Protein 6GNY (pdb70)

Solvent-accessible surface area: 14832 Å² total; per-residue (Å²): 142,22,106,94,6,67,6,13,134,79,22,60,16,71,0,18,8,47,94,35,0,14,48,1,59,0,77,11,4,140,79,9,96,74,115,115,38,168,106,70,138,75,1,22,94,15,0,24,32,0,0,33,1,2,17,19,20,38,140,80,22,36,5,1,22,16,146,84,3,47,0,4,2,10,54,34,120,14,110,223,23,98,116,49,90,10,55,54,39,170,106,79,4,98,29,36,68,75,12,0,12,0,40,0,54,92,48,89,52,13,125,73,31,149,64,61,147,32,135,5,73,20,10,64,67,65,65,89,43,8,96,41,98,128,158,143,76,61,9,95,87,9,68,7,14,136,81,26,59,15,60,0,13,11,51,89,39,0,19,40,0,63,0,84,12,4,156,84,10,93,73,103,106,58,156,110,69,142,72,0,10,52,17,1,4,31,0,0,25,1,2,15,18,17,43,136,80,22,31,4,1,27,16,146,72,5,47,0,2,2,11,53,42,152,15,130,153,26,88,40,50,76,7,35,60,39,152,110,76,3,102,28,38,72,65,10,0,18,0,44,0,55,83,39,83,52,15,128,74,33,146,62,63,143,32,137,1,76,22,9,61,72,64,66,86,44,7,102,43,95,130,58,200

GO terms:
  GO:0031965 nuclear membrane (C, IDA)
  GO:0090435 protein localization to nuclear envelope (P, IDA)
  GO:0005515 protein binding (F, IPI)

B-factor: mean 71.96, std 30.74, range [34.1, 205.8]

Structure (mmCIF, N/CA/C/O backbone):
data_6GNY
#
_entry.id   6GNY
#
_cell.length_a   59.970
_cell.length_b   88.390
_cell.length_c   111.670
_cell.angle_alpha   90.00
_cell.angle_beta   90.00
_cell.angle_gamma   90.00
#
_symmetry.space_group_name_H-M   'C 2 2 21'
#
loop_
_entity.id
_entity.type
_entity.pdbx_description
1 polymer 'Membrane-anchored junction protein'
2 polymer 'Telomere repeats-binding bouquet formation protein 2'
3 non-polymer 2-AMINO-2-HYDROXYMETHYL-PROPANE-1,3-DIOL
4 water water
#
loop_
_atom_site.group_PDB
_atom_site.id
_atom_site.type_symbol
_atom_site.label_atom_id
_atom_site.label_alt_id
_atom_site.label_comp_id
_atom_site.label_asym_id
_atom_site.label_entity_id
_atom_site.label_seq_id
_atom_site.pdbx_PDB_ins_code
_atom_site.Cartn_x
_atom_site.Cartn_y
_atom_site.Cartn_z
_atom_site.occupancy
_atom_site.B_iso_or_equiv
_atom_site.auth_seq_id
_atom_site.auth_comp_id
_atom_site.auth_asym_id
_atom_site.auth_atom_id
_atom_site.pdbx_PDB_model_num
ATOM 1 N N . SER A 1 4 ? 0.690 55.283 67.111 1.00 111.03 2 SER A N 1
ATOM 2 C CA . SER A 1 4 ? 0.839 56.484 67.924 1.00 111.64 2 SER A CA 1
ATOM 3 C C . SER A 1 4 ? 2.270 57.011 67.866 1.00 106.17 2 SER A C 1
ATOM 4 O O . SER A 1 4 ? 3.141 56.545 68.601 1.00 109.20 2 SER A O 1
ATOM 11 N N . LEU A 1 5 ? 2.507 57.986 66.994 1.00 99.67 3 LEU A N 1
ATOM 12 C CA . LEU A 1 5 ? 3.832 58.556 66.807 1.00 89.26 3 LEU A CA 1
ATOM 13 C C . LEU A 1 5 ? 3.923 59.899 67.517 1.00 86.50 3 LEU A C 1
ATOM 14 O O . LEU A 1 5 ? 2.935 60.630 67.625 1.00 92.03 3 LEU A O 1
ATOM 30 N N . LYS A 1 6 ? 5.122 60.229 67.991 1.00 71.25 4 LYS A N 1
ATOM 31 C CA . LYS A 1 6 ? 5.325 61.541 68.579 1.00 65.60 4 LYS A CA 1
ATOM 32 C C . LYS A 1 6 ? 5.069 62.622 67.530 1.00 56.62 4 LYS A C 1
ATOM 33 O O . LYS A 1 6 ? 5.282 62.400 66.334 1.00 56.43 4 LYS A O 1
ATOM 52 N N . PRO A 1 7 ? 4.605 63.797 67.946 1.00 58.44 5 PRO A N 1
ATOM 53 C CA . PRO A 1 7 ? 4.345 64.863 66.974 1.00 53.70 5 PRO A CA 1
ATOM 54 C C . PRO A 1 7 ? 5.573 65.169 66.129 1.00 53.76 5 PRO A C 1
ATOM 55 O O . PRO A 1 7 ? 6.713 65.075 66.589 1.00 51.38 5 PRO A O 1
ATOM 66 N N . PHE A 1 8 ? 5.328 65.492 64.863 1.00 52.85 6 PHE A N 1
ATOM 67 C CA . PHE A 1 8 ? 6.375 66.026 64.009 1.00 45.67 6 PHE A CA 1
ATOM 68 C C . PHE A 1 8 ? 6.664 67.472 64.402 1.00 53.76 6 PHE A C 1
ATOM 69 O O . PHE A 1 8 ? 5.785 68.196 64.877 1.00 57.76 6 PHE A O 1
ATOM 86 N N . THR A 1 9 ? 7.913 67.889 64.213 1.00 49.35 7 THR A N 1
ATOM 87 C CA . THR A 1 9 ? 8.337 69.222 64.642 1.00 54.79 7 THR A CA 1
ATOM 88 C C . THR A 1 9 ? 8.087 70.273 63.572 1.00 56.61 7 THR A C 1
ATOM 89 O O . THR A 1 9 ? 8.941 71.127 63.317 1.00 51.33 7 THR A O 1
ATOM 100 N N . TYR A 1 10 ? 6.923 70.239 62.936 1.00 56.72 8 TYR A N 1
ATOM 101 C CA . TYR A 1 10 ? 6.593 71.242 61.937 1.00 49.84 8 TYR A CA 1
ATOM 102 C C . TYR A 1 10 ? 6.684 72.634 62.561 1.00 50.01 8 TYR A C 1
ATOM 103 O O . TYR A 1 10 ? 6.232 72.833 63.694 1.00 53.43 8 TYR A O 1
ATOM 121 N N . PRO A 1 11 ? 7.227 73.636 61.845 1.00 52.14 9 PRO A N 1
ATOM 122 C CA . PRO A 1 11 ? 7.771 73.624 60.483 1.00 60.41 9 PRO A CA 1
ATOM 123 C C . PRO A 1 11 ? 9.291 73.510 60.424 1.00 56.69 9 PRO A C 1
ATOM 124 O O . PRO A 1 11 ? 9.914 74.102 59.544 1.00 49.78 9 PRO A O 1
ATOM 135 N N . PHE A 1 12 ? 9.879 72.784 61.365 1.00 47.05 10 PHE A N 1
ATOM 136 C CA . PHE A 1 12 ? 11.327 72.646 61.384 1.00 42.84 10 PHE A CA 1
ATOM 137 C C . PHE A 1 12 ? 11.750 71.278 60.864 1.00 39.28 10 PHE A C 1
ATOM 138 O O . PHE A 1 12 ? 11.121 70.269 61.194 1.00 44.64 10 PHE A O 1
ATOM 155 N N . PRO A 1 13 ? 12.805 71.198 60.053 1.00 49.37 11 PRO A N 1
ATOM 156 C CA . PRO A 1 13 ? 13.220 69.897 59.517 1.00 45.64 11 PRO A CA 1
ATOM 157 C C . PRO A 1 13 ? 13.597 68.931 60.626 1.00 44.67 11 PRO A C 1
ATOM 158 O O . PRO A 1 13 ? 14.055 69.329 61.698 1.00 44.65 11 PRO A O 1
ATOM 169 N N . GLU A 1 14 ? 13.383 67.643 60.368 1.00 42.44 12 GLU A N 1
ATOM 170 C CA . GLU A 1 14 ? 13.690 66.641 61.374 1.00 43.52 12 GLU A CA 1
ATOM 171 C C . GLU A 1 14 ? 14.052 65.329 60.705 1.00 48.50 12 GLU A C 1
ATOM 172 O O . GLU A 1 14 ? 13.728 65.083 59.540 1.00 40.47 12 GLU A O 1
ATOM 184 N N . THR A 1 15 ? 14.759 64.502 61.465 1.00 42.43 13 THR A N 1
ATOM 185 C CA . THR A 1 15 ? 15.061 63.128 61.101 1.00 44.50 13 THR A CA 1
ATOM 186 C C . THR A 1 15 ? 14.340 62.219 62.087 1.00 45.85 13 THR A C 1
ATOM 187 O O . THR A 1 15 ? 14.408 62.444 63.299 1.00 40.61 13 THR A O 1
ATOM 198 N N . ARG A 1 16 ? 13.633 61.213 61.571 1.00 44.36 14 ARG A N 1
ATOM 199 C CA . ARG A 1 16 ? 12.852 60.298 62.398 1.00 45.32 14 ARG A CA 1
ATOM 200 C C . ARG A 1 16 ? 13.205 58.867 62.030 1.00 46.91 14 ARG A C 1
ATOM 201 O O . ARG A 1 16 ? 13.257 58.525 60.844 1.00 42.56 14 ARG A O 1
ATOM 222 N N . PHE A 1 17 ? 13.427 58.032 63.040 1.00 41.61 15 PHE A N 1
ATOM 223 C CA . PHE A 1 17 ? 13.630 56.606 62.827 1.00 41.73 15 PHE A CA 1
ATOM 224 C C . PHE A 1 17 ? 12.352 55.868 63.197 1.00 42.34 15 PHE A C 1
ATOM 225 O O . PHE A 1 17 ? 11.799 56.068 64.285 1.00 45.25 15 PHE A O 1
ATOM 242 N N . LEU A 1 18 ? 11.882 55.027 62.282 1.00 37.14 16 LEU A N 1
ATOM 243 C CA . LEU A 1 18 ? 10.584 54.384 62.402 1.00 38.08 16 LEU A CA 1
ATOM 244 C C . LEU A 1 18 ? 10.732 52.882 62.246 1.00 45.82 16 LEU A C 1
ATOM 245 O O . LEU A 1 18 ? 11.440 52.404 61.356 1.00 45.75 16 LEU A O 1
ATOM 261 N N . HIS A 1 19 ? 10.048 52.148 63.115 1.00 38.59 17 HIS A N 1
ATOM 262 C CA . HIS A 1 19 ? 10.051 50.693 63.101 1.00 38.89 17 HIS A CA 1
ATOM 263 C C . HIS A 1 19 ? 8.740 50.219 62.489 1.00 45.72 17 HIS A C 1
ATOM 264 O O . HIS A 1 19 ? 7.661 50.514 63.014 1.00 48.56 17 HIS A O 1
ATOM 278 N N . ALA A 1 20 ? 8.839 49.502 61.369 1.00 46.72 18 ALA A N 1
ATOM 279 C CA . ALA A 1 20 ? 7.685 48.924 60.692 1.00 42.30 18 ALA A CA 1
ATOM 280 C C . ALA A 1 20 ? 8.056 47.518 60.254 1.00 48.70 18 ALA A C 1
ATOM 281 O O . ALA A 1 20 ? 9.025 47.335 59.511 1.00 45.31 18 ALA A O 1
ATOM 288 N N . GLY A 1 21 ? 7.292 46.536 60.707 1.00 52.52 19 GLY A N 1
ATOM 289 C CA . GLY A 1 21 ? 7.608 45.154 60.454 1.00 61.82 19 GLY A CA 1
ATOM 290 C C . GLY A 1 21 ? 8.974 44.815 61.014 1.00 62.21 19 GLY A C 1
ATOM 291 O O . GLY A 1 21 ? 9.330 45.245 62.115 1.00 56.20 19 GLY A O 1
ATOM 295 N N . PRO A 1 22 ? 9.784 44.070 60.263 1.00 51.42 20 PRO A N 1
ATOM 296 C CA . PRO A 1 22 ? 11.121 43.698 60.747 1.00 49.36 20 PRO A CA 1
ATOM 297 C C . PRO A 1 22 ? 12.218 44.706 60.441 1.00 46.36 20 PRO A C 1
ATOM 298 O O . PRO A 1 22 ? 13.388 44.402 60.692 1.00 46.79 20 PRO A O 1
ATOM 309 N N . ASN A 1 23 ? 11.878 45.883 59.927 1.00 44.07 21 ASN A N 1
ATOM 310 C CA . ASN A 1 23 ? 12.861 46.859 59.490 1.00 42.22 21 ASN A CA 1
ATOM 311 C C . ASN A 1 23 ? 12.755 48.152 60.284 1.00 41.44 21 ASN A C 1
ATOM 312 O O . ASN A 1 23 ? 11.708 48.490 60.842 1.00 43.85 21 ASN A O 1
ATOM 323 N N . VAL A 1 24 ? 13.856 48.895 60.279 1.00 41.17 22 VAL A N 1
ATOM 324 C CA . VAL A 1 24 ? 13.900 50.260 60.782 1.00 42.34 22 VAL A CA 1
ATOM 325 C C . VAL A 1 24 ? 14.157 51.165 59.588 1.00 42.10 22 VAL A C 1
ATOM 326 O O . VAL A 1 24 ? 15.031 50.880 58.761 1.00 43.23 22 VAL A O 1
ATOM 339 N N . TYR A 1 25 ? 13.406 52.258 59.509 1.00 43.31 23 TYR A N 1
ATOM 340 C CA . TYR A 1 25 ? 13.486 53.186 58.393 1.00 44.38 23 TYR A CA 1
ATOM 341 C C . TYR A 1 25 ? 13.962 54.537 58.896 1.00 45.84 23 TYR A C 1
ATOM 342 O O . TYR A 1 25 ? 13.601 54.966 59.995 1.00 42.51 23 TYR A O 1
ATOM 360 N N . LYS A 1 26 ? 14.764 55.206 58.081 1.00 41.83 24 LYS A N 1
ATOM 361 C CA . LYS A 1 26 ? 15.203 56.561 58.368 1.00 39.49 24 LYS A CA 1
ATOM 362 C C . LYS A 1 26 ? 14.419 57.507 57.472 1.00 36.82 24 LYS A C 1
ATOM 363 O O . LYS A 1 26 ? 14.451 57.374 56.243 1.00 38.91 24 LYS A O 1
ATOM 382 N N . PHE A 1 27 ? 13.707 58.445 58.090 1.00 40.20 25 PHE A N 1
ATOM 383 C CA . PHE A 1 27 ? 12.916 59.434 57.377 1.00 40.49 25 PHE A CA 1
ATOM 384 C C . PHE A 1 27 ? 13.451 60.823 57.689 1.00 37.45 25 PHE A C 1
ATOM 385 O O . PHE A 1 27 ? 13.841 61.115 58.825 1.00 40.74 25 PHE A O 1
ATOM 402 N N . LYS A 1 28 ? 13.463 61.674 56.673 1.00 35.79 26 LYS A N 1
ATOM 403 C CA . LYS A 1 28 ? 13.796 63.076 56.832 1.00 36.23 26 LYS A CA 1
ATOM 404 C C . LYS A 1 28 ? 12.642 63.905 56.291 1.00 37.60 26 LYS A C 1
ATOM 405 O O . LYS A 1 28 ? 12.062 63.574 55.255 1.00 38.94 26 LYS A O 1
ATOM 424 N N . ILE A 1 29 ? 12.281 64.946 57.033 1.00 39.61 27 ILE A N 1
ATOM 425 C CA . ILE A 1 29 ? 11.224 65.873 56.656 1.00 35.50 27 ILE A CA 1
ATOM 426 C C . ILE A 1 29 ? 11.863 67.231 56.399 1.00 38.51 27 ILE A C 1
ATOM 427 O O . ILE A 1 29 ? 12.639 67.726 57.223 1.00 35.32 27 ILE A O 1
ATOM 443 N N . ARG A 1 30 ? 11.553 67.818 55.249 1.00 39.25 28 ARG A N 1
ATOM 444 C CA . ARG A 1 30 ? 12.037 69.136 54.865 1.00 39.64 28 ARG A CA 1
ATOM 445 C C . ARG A 1 30 ? 10.851 69.963 54.393 1.00 36.81 28 ARG A C 1
ATOM 446 O O . ARG A 1 30 ? 9.951 69.441 53.731 1.00 41.93 28 ARG A O 1
ATOM 467 N N . TYR A 1 31 ? 10.858 71.252 54.717 1.00 38.10 29 TYR A N 1
ATOM 468 C CA . TYR A 1 31 ? 9.765 72.146 54.360 1.00 39.50 29 TYR A CA 1
ATOM 469 C C . TYR A 1 31 ? 10.256 73.229 53.411 1.00 47.95 29 TYR A C 1
ATOM 470 O O . TYR A 1 31 ? 11.357 73.766 53.577 1.00 46.65 29 TYR A O 1
ATOM 488 N N . GLY A 1 32 ? 9.424 73.543 52.418 1.00 42.73 30 GLY A N 1
ATOM 489 C CA . GLY A 1 32 ? 9.783 74.486 51.381 1.00 46.69 30 GLY A CA 1
ATOM 490 C C . GLY A 1 32 ? 9.582 75.932 51.793 1.00 52.25 30 GLY A C 1
ATOM 491 O O . GLY A 1 32 ? 9.089 76.252 52.874 1.00 48.47 30 GLY A O 1
ATOM 495 N N . LYS A 1 33 ? 9.971 76.823 50.878 1.00 50.46 31 LYS A N 1
ATOM 496 C CA . LYS A 1 33 ? 9.994 78.253 51.170 1.00 66.09 31 LYS A CA 1
ATOM 497 C C . LYS A 1 33 ? 8.621 78.752 51.610 1.00 63.03 31 LYS A C 1
ATOM 498 O O . LYS A 1 33 ? 8.491 79.435 52.632 1.00 66.37 31 LYS A O 1
ATOM 517 N N . SER A 1 34 ? 7.584 78.429 50.835 1.00 66.24 32 SER A N 1
ATOM 518 C CA . SER A 1 34 ? 6.241 78.928 51.119 1.00 70.71 32 SER A CA 1
ATOM 519 C C . SER A 1 34 ? 5.740 78.440 52.472 1.00 71.74 32 SER A C 1
ATOM 520 O O . SER A 1 34 ? 5.326 79.239 53.320 1.00 73.97 32 SER A O 1
ATOM 528 N N . ILE A 1 35 ? 5.765 77.124 52.693 1.00 81.34 33 ILE A N 1
ATOM 529 C CA . ILE A 1 35 ? 5.177 76.568 53.905 1.00 83.66 33 ILE A CA 1
ATOM 530 C C . ILE A 1 35 ? 5.939 77.004 55.146 1.00 77.86 33 ILE A C 1
ATOM 531 O O . ILE A 1 35 ? 5.413 76.898 56.259 1.00 87.15 33 ILE A O 1
ATOM 547 N N . ARG A 1 36 ? 7.167 77.499 54.990 1.00 68.66 34 ARG A N 1
ATOM 548 C CA . ARG A 1 36 ? 7.933 77.962 56.141 1.00 78.21 34 ARG A CA 1
ATOM 549 C C . ARG A 1 36 ? 7.505 79.364 56.560 1.00 86.62 34 ARG A C 1
ATOM 550 O O . ARG A 1 36 ? 7.350 79.636 57.756 1.00 79.45 34 ARG A O 1
ATOM 571 N N . GLY A 1 37 ? 7.306 80.264 55.593 1.00 116.06 35 GLY A N 1
ATOM 572 C CA . GLY A 1 37 ? 6.942 81.629 55.934 1.00 127.58 35 GLY A CA 1
ATOM 573 C C . GLY A 1 37 ? 5.627 81.701 56.685 1.00 130.09 35 GLY A C 1
ATOM 574 O O . GLY A 1 37 ? 5.484 82.475 57.635 1.00 131.97 35 GLY A O 1
ATOM 578 N N . GLU A 1 38 ? 4.651 80.899 56.271 1.00 118.30 36 GLU A N 1
ATOM 579 C CA . GLU A 1 38 ? 3.371 80.809 56.957 1.00 122.64 36 GLU A CA 1
ATOM 580 C C . GLU A 1 38 ? 3.412 79.611 57.896 1.00 132.23 36 GLU A C 1
ATOM 581 O O . GLU A 1 38 ? 3.891 78.536 57.525 1.00 137.90 36 GLU A O 1
ATOM 593 N N . GLU A 1 39 ? 2.907 79.801 59.110 1.00 139.28 37 GLU A N 1
ATOM 594 C CA . GLU A 1 39 ? 2.916 78.764 60.129 1.00 135.07 37 GLU A CA 1
ATOM 595 C C . GLU A 1 39 ? 1.490 78.353 60.469 1.00 137.44 37 GLU A C 1
ATOM 596 O O . GLU A 1 39 ? 0.536 79.109 60.271 1.00 146.39 37 GLU A O 1
ATOM 608 N N . ILE A 1 40 ? 1.362 77.134 60.987 1.00 110.46 38 ILE A N 1
ATOM 609 C CA . ILE A 1 40 ? 0.073 76.525 61.288 1.00 100.59 38 ILE A CA 1
ATOM 610 C C . ILE A 1 40 ? -0.027 76.356 62.798 1.00 101.62 38 ILE A C 1
ATOM 611 O O . ILE A 1 40 ? 0.918 75.887 63.443 1.00 101.07 38 ILE A O 1
ATOM 627 N N . GLU A 1 41 ? -1.176 76.742 63.357 1.00 116.51 39 GLU A N 1
ATOM 628 C CA . GLU A 1 41 ? -1.356 76.785 64.804 1.00 118.10 39 GLU A CA 1
ATOM 629 C C . GLU A 1 41 ? -1.805 75.452 65.392 1.00 121.47 39 GLU A C 1
ATOM 630 O O . GLU A 1 41 ? -1.323 75.050 66.457 1.00 120.46 39 GLU A O 1
ATOM 642 N N . ASN A 1 42 ? -2.726 74.764 64.718 1.00 133.24 40 ASN A N 1
ATOM 643 C CA . ASN A 1 42 ? -3.249 73.470 65.162 1.00 136.48 40 ASN A CA 1
ATOM 644 C C . ASN A 1 42 ? -2.434 72.369 64.498 1.00 123.55 40 ASN A C 1
ATOM 645 O O . ASN A 1 42 ? -2.775 71.874 63.423 1.00 123.16 40 ASN A O 1
ATOM 656 N N . LYS A 1 43 ? -1.340 71.978 65.150 1.00 98.93 41 LYS A N 1
ATOM 657 C CA . LYS A 1 43 ? -0.395 71.037 64.562 1.00 91.32 41 LYS A CA 1
ATOM 658 C C . LYS A 1 43 ? -0.833 69.579 64.660 1.00 82.40 41 LYS A C 1
ATOM 659 O O . LYS A 1 43 ? -0.206 68.727 64.023 1.00 72.92 41 LYS A O 1
ATOM 678 N N . GLU A 1 44 ? -1.874 69.255 65.433 1.00 75.05 42 GLU A N 1
ATOM 679 C CA . GLU A 1 44 ? -2.350 67.873 65.455 1.00 69.26 42 GLU A CA 1
ATOM 680 C C . GLU A 1 44 ? -2.807 67.426 64.069 1.00 63.37 42 GLU A C 1
ATOM 681 O O . GLU A 1 44 ? -2.504 66.307 63.639 1.00 58.20 42 GLU A O 1
ATOM 693 N N . VAL A 1 45 ? -3.544 68.281 63.356 1.00 62.82 43 VAL A N 1
ATOM 694 C CA . VAL A 1 45 ? -3.950 67.949 61.993 1.00 66.86 43 VAL A CA 1
ATOM 695 C C . VAL A 1 45 ? -2.724 67.741 61.114 1.00 58.24 43 VAL A C 1
ATOM 696 O O . VAL A 1 45 ? -2.663 66.796 60.318 1.00 59.71 43 VAL A O 1
ATOM 709 N N . ILE A 1 46 ? -1.727 68.617 61.250 1.00 61.90 44 ILE A N 1
ATOM 710 C CA . ILE A 1 46 ? -0.521 68.521 60.434 1.00 57.98 44 ILE A CA 1
ATOM 711 C C . ILE A 1 46 ? 0.265 67.260 60.774 1.00 54.40 44 ILE A C 1
ATOM 712 O O . ILE A 1 46 ? 0.787 66.581 59.883 1.00 44.35 44 ILE A O 1
ATOM 728 N N . THR A 1 47 ? 0.391 66.940 62.064 1.00 56.20 45 THR A N 1
ATOM 729 C CA . THR A 1 47 ? 1.086 65.715 62.442 1.00 46.75 45 THR A CA 1
ATOM 730 C C . THR A 1 47 ? 0.403 64.493 61.842 1.00 45.34 45 THR A C 1
ATOM 731 O O . THR A 1 47 ? 1.073 63.564 61.377 1.00 46.25 45 THR A O 1
ATOM 742 N N . GLN A 1 48 ? -0.933 64.485 61.823 1.00 49.90 46 GLN A N 1
ATOM 743 C CA . GLN A 1 48 ? -1.656 63.363 61.234 1.00 54.41 46 GLN A CA 1
ATOM 744 C C . GLN A 1 48 ? -1.417 63.276 59.728 1.00 41.26 46 GLN A C 1
ATOM 745 O O . GLN A 1 48 ? -1.273 62.175 59.184 1.00 45.96 46 GLN A O 1
ATOM 759 N N . GLU A 1 49 ? -1.390 64.421 59.034 1.00 43.64 47 GLU A N 1
ATOM 760 C CA . GLU A 1 49 ? -1.124 64.404 57.594 1.00 45.83 47 GLU A CA 1
ATOM 761 C C . GLU A 1 49 ? 0.277 63.888 57.293 1.00 41.08 47 GLU A C 1
ATOM 762 O O . GLU A 1 49 ? 0.496 63.213 56.278 1.00 38.30 47 GLU A O 1
ATOM 774 N N . LEU A 1 50 ? 1.245 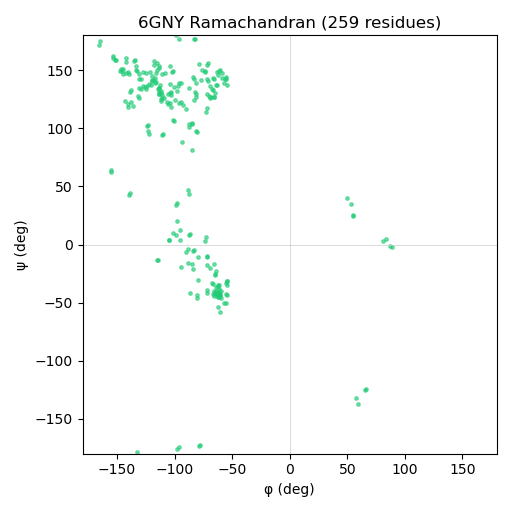64.218 58.146 1.00 41.64 48 LEU A N 1
ATOM 775 C CA . LEU A 1 50 ? 2.605 63.741 57.928 1.00 41.61 48 LEU A CA 1
ATOM 776 C C . LEU A 1 50 ? 2.716 62.247 58.216 1.00 39.65 48 LEU A C 1
ATOM 777 O O . LEU A 1 50 ? 3.416 61.526 57.494 1.00 40.72 48 LEU A O 1
ATOM 793 N N . GLU A 1 51 ? 2.037 61.753 59.257 1.00 43.13 49 GLU A N 1
ATOM 794 C CA . GLU A 1 51 ? 1.992 60.307 59.447 1.00 41.55 49 GLU A CA 1
ATOM 795 C C . GLU A 1 51 ? 1.363 59.631 58.235 1.00 39.96 49 GLU A C 1
ATOM 796 O O . GLU A 1 51 ? 1.876 58.625 57.737 1.00 38.96 49 GLU A O 1
ATOM 808 N N . ASP A 1 52 ? 0.237 60.169 57.757 1.00 38.39 50 ASP A N 1
ATOM 809 C CA . ASP A 1 52 ? -0.391 59.630 56.555 1.00 42.16 50 ASP A CA 1
ATOM 810 C C . ASP A 1 52 ? 0.593 59.611 55.395 1.00 38.63 50 ASP A C 1
ATOM 811 O O . ASP A 1 52 ? 0.669 58.628 54.650 1.00 38.93 50 ASP A O 1
ATOM 820 N N . SER A 1 53 ? 1.366 60.690 55.237 1.00 39.23 51 SER A N 1
ATOM 821 C CA . SER A 1 53 ? 2.345 60.750 54.159 1.00 39.42 51 SER A CA 1
ATOM 822 C C . SER A 1 53 ? 3.411 59.675 54.330 1.00 41.89 51 SER A C 1
ATOM 823 O O . SER A 1 53 ? 3.804 59.022 53.358 1.00 38.30 51 SER A O 1
ATOM 831 N N . VAL A 1 54 ? 3.880 59.460 55.564 1.00 37.46 52 VAL A N 1
ATOM 832 C CA . VAL A 1 54 ? 4.851 58.394 55.809 1.00 37.26 52 VAL A CA 1
ATOM 833 C C . VAL A 1 54 ? 4.249 57.041 55.456 1.00 36.44 52 VAL A C 1
ATOM 834 O O . VAL A 1 54 ? 4.908 56.185 54.853 1.00 36.89 52 VAL A O 1
ATOM 847 N N . ARG A 1 55 ? 2.987 56.824 55.827 1.00 38.03 53 ARG A N 1
ATOM 848 C CA . ARG A 1 55 ? 2.356 55.538 55.559 1.00 36.41 53 ARG A CA 1
ATOM 849 C C . ARG A 1 55 ? 2.167 55.305 54.064 1.00 38.65 53 ARG A C 1
ATOM 850 O O . ARG A 1 55 ? 2.264 54.163 53.600 1.00 38.50 53 ARG A O 1
ATOM 871 N N . VAL A 1 56 ? 1.901 56.362 53.296 1.00 37.32 54 VAL A N 1
ATOM 872 C CA . VAL A 1 56 ? 1.818 56.210 51.845 1.00 37.80 54 VAL A CA 1
ATOM 873 C C . VAL A 1 56 ? 3.174 55.822 51.270 1.00 35.95 54 VAL A C 1
ATOM 874 O O . VAL A 1 56 ? 3.266 54.950 50.398 1.00 38.98 54 VAL A O 1
ATOM 887 N N . VAL A 1 57 ? 4.248 56.457 51.746 1.00 34.88 55 VAL A N 1
ATOM 888 C CA . VAL A 1 57 ? 5.581 56.106 51.265 1.00 39.62 55 VAL A CA 1
ATOM 889 C C . VAL A 1 57 ? 5.891 54.650 51.586 1.00 45.86 55 VAL A C 1
ATOM 890 O O . VAL A 1 57 ? 6.391 53.903 50.737 1.00 43.38 55 VAL A O 1
ATOM 903 N N . LEU A 1 58 ? 5.586 54.218 52.810 1.00 39.05 56 LEU A N 1
ATOM 904 C CA . LEU A 1 58 ? 5.811 52.825 53.176 1.00 41.92 56 LEU A CA 1
ATOM 905 C C . LEU A 1 58 ? 4.928 51.879 52.374 1.00 40.57 56 LEU A C 1
ATOM 906 O O . LEU A 1 58 ? 5.288 50.713 52.184 1.00 45.81 56 LEU A O 1
ATOM 922 N N . GLY A 1 59 ? 3.772 52.351 51.908 1.00 39.26 57 GLY A N 1
ATOM 923 C CA . GLY A 1 59 ? 2.902 51.539 51.082 1.00 42.02 57 GLY A CA 1
ATOM 924 C C . GLY A 1 59 ? 3.254 51.525 49.610 1.00 42.77 57 GLY A C 1
ATOM 925 O O . GLY A 1 59 ? 2.638 50.776 48.849 1.00 44.92 57 GLY A O 1
ATOM 929 N N . ASN A 1 60 ? 4.233 52.329 49.198 1.00 42.98 58 ASN A N 1
ATOM 930 C CA . ASN A 1 60 ? 4.640 52.436 47.800 1.00 48.45 58 ASN A CA 1
ATOM 931 C C . ASN A 1 60 ? 6.158 52.516 47.698 1.00 46.53 58 ASN A C 1
ATOM 932 O O . ASN A 1 60 ? 6.704 53.303 46.917 1.00 48.87 58 ASN A O 1
ATOM 943 N N . LEU A 1 61 ? 6.860 51.692 48.485 1.00 47.47 59 LEU A N 1
ATOM 944 C CA . LEU A 1 61 ? 8.315 51.793 48.571 1.00 54.28 59 LEU A CA 1
ATOM 945 C C . LEU A 1 61 ? 8.979 51.686 47.209 1.00 51.78 59 LEU A C 1
ATOM 946 O O . LEU A 1 61 ? 10.025 52.304 46.978 1.00 54.57 59 LEU A O 1
ATOM 962 N N . ASP A 1 62 ? 8.399 50.907 46.303 1.00 44.30 60 ASP A N 1
ATOM 963 C CA . ASP A 1 62 ? 9.008 50.617 45.016 1.00 61.26 60 ASP A CA 1
ATOM 964 C C . ASP A 1 62 ? 8.456 51.486 43.895 1.00 51.77 60 ASP A C 1
ATOM 965 O O . ASP A 1 62 ? 8.791 51.262 42.728 1.00 57.39 60 ASP A O 1
ATOM 974 N N . ASN A 1 63 ? 7.644 52.488 44.221 1.00 52.31 61 ASN A N 1
ATOM 975 C CA . ASN A 1 63 ? 7.091 53.372 43.204 1.00 52.91 61 ASN A CA 1
ATOM 976 C C . ASN A 1 63 ? 6.736 54.714 43.828 1.00 43.47 61 ASN A C 1
ATOM 977 O O . ASN A 1 63 ? 5.563 55.093 43.887 1.00 48.23 61 ASN A O 1
ATOM 988 N N . LEU A 1 64 ? 7.746 55.426 44.317 1.00 45.49 62 LEU A N 1
ATOM 989 C CA . LEU A 1 64 ? 7.517 56.728 44.921 1.00 42.01 62 LEU A CA 1
ATOM 990 C C . LEU A 1 64 ? 6.961 57.699 43.891 1.00 47.37 62 LEU A C 1
ATOM 991 O O . LEU A 1 64 ? 7.413 57.747 42.743 1.00 44.72 62 LEU A O 1
ATOM 1007 N N . GLN A 1 65 ? 5.967 58.474 44.310 1.00 44.73 63 GLN A N 1
ATOM 1008 C CA . GLN A 1 65 ? 5.329 59.463 43.456 1.00 41.14 63 GLN A CA 1
ATOM 1009 C C . GLN A 1 65 ? 4.896 60.626 44.331 1.00 42.22 63 GLN A C 1
ATOM 1010 O O . GLN A 1 65 ? 4.571 60.424 45.508 1.00 39.70 63 GLN A O 1
ATOM 1024 N N . PRO A 1 66 ? 4.871 61.844 43.796 1.00 43.09 64 PRO A N 1
ATOM 1025 C CA . PRO A 1 66 ? 4.376 62.974 44.584 1.00 42.91 64 PRO A CA 1
ATOM 1026 C C . PRO A 1 66 ? 2.869 62.897 44.760 1.00 41.98 64 PRO A C 1
ATOM 1027 O O . PRO A 1 66 ? 2.153 62.309 43.946 1.00 42.14 64 PRO A O 1
ATOM 1038 N N . PHE A 1 67 ? 2.384 63.516 45.831 1.00 37.06 65 PHE A N 1
ATOM 1039 C CA . PHE A 1 67 ? 0.959 63.496 46.113 1.00 41.93 65 PHE A CA 1
ATOM 1040 C C . PHE A 1 67 ? 0.591 64.732 46.919 1.00 47.18 65 PHE A C 1
ATOM 1041 O O . PHE A 1 67 ? 1.452 65.407 47.485 1.00 44.73 65 PHE A O 1
ATOM 1058 N N . ALA A 1 68 ? -0.704 65.037 46.936 1.00 45.64 66 ALA A N 1
ATOM 1059 C CA . ALA A 1 68 ? -1.227 66.204 47.631 1.00 50.91 66 ALA A CA 1
ATOM 1060 C C . ALA A 1 68 ? -2.041 65.764 48.841 1.00 47.84 66 ALA A C 1
ATOM 1061 O O . ALA A 1 68 ? -2.933 64.917 48.720 1.00 41.50 66 ALA A O 1
ATOM 1068 N N . THR A 1 69 ? -1.734 66.345 50.002 1.00 44.85 67 THR A N 1
ATOM 1069 C CA . THR A 1 69 ? -2.570 66.228 51.184 1.00 45.17 67 THR A CA 1
ATOM 1070 C C . THR A 1 69 ? -3.469 67.461 51.256 1.00 4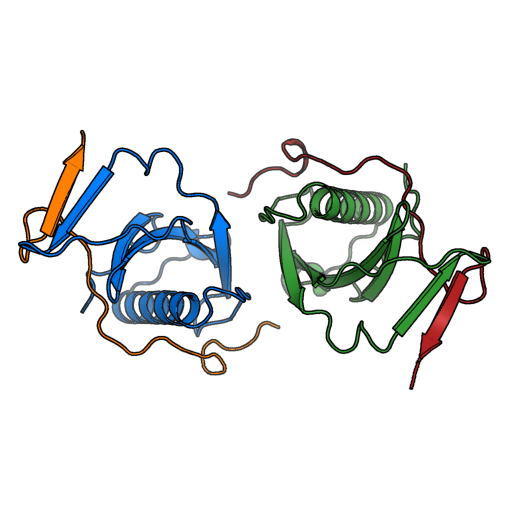4.14 67 THR A C 1
ATOM 1071 O O . THR A 1 69 ? -3.495 68.293 50.344 1.00 42.67 67 THR A O 1
ATOM 1082 N N . GLU A 1 70 ? -4.228 67.584 52.343 1.00 41.93 68 GLU A N 1
ATOM 1083 C CA . GLU A 1 70 ? -5.122 68.727 52.482 1.00 45.68 68 GLU A CA 1
ATOM 1084 C C . GLU A 1 70 ? -4.348 70.041 52.512 1.00 49.21 68 GLU A C 1
ATOM 1085 O O . GLU A 1 70 ? -4.830 71.062 52.005 1.00 48.36 68 GLU A O 1
ATOM 1097 N N . HIS A 1 71 ? -3.152 70.045 53.108 1.00 43.27 69 HIS A N 1
ATOM 1098 C CA . HIS A 1 71 ? -2.379 71.270 53.260 1.00 47.22 69 HIS A CA 1
ATOM 1099 C C . HIS A 1 71 ? -1.064 71.291 52.493 1.00 48.69 69 HIS A C 1
ATOM 1100 O O . HIS A 1 71 ? -0.472 72.369 52.361 1.00 51.63 69 HIS A O 1
ATOM 1114 N N . PHE A 1 72 ? -0.583 70.156 51.986 1.00 42.10 70 PHE A N 1
ATOM 1115 C CA . PHE A 1 72 ? 0.760 70.088 51.429 1.00 44.03 70 PHE A CA 1
ATOM 1116 C C . PHE A 1 72 ? 0.776 69.365 50.091 1.00 47.31 70 PHE A C 1
ATOM 1117 O O . PHE A 1 72 ? -0.117 68.580 49.765 1.00 46.93 70 PHE A O 1
ATOM 1134 N N . ILE A 1 73 ? 1.833 69.637 49.330 1.00 42.22 71 ILE A N 1
ATOM 1135 C CA . ILE A 1 73 ? 2.317 68.729 48.300 1.00 44.34 71 ILE A CA 1
ATOM 1136 C C . ILE A 1 73 ? 3.560 68.046 48.855 1.00 39.54 71 ILE A C 1
ATOM 1137 O O . ILE A 1 73 ? 4.451 68.710 49.398 1.00 40.12 71 ILE A O 1
ATOM 1153 N N . VAL A 1 74 ? 3.610 66.722 48.752 1.00 37.37 72 VAL A N 1
ATOM 1154 C CA . VAL A 1 74 ? 4.737 65.937 49.242 1.00 43.25 72 VAL A CA 1
ATOM 1155 C C . VAL A 1 74 ? 5.473 65.331 48.055 1.00 40.13 72 VAL A C 1
ATOM 1156 O O . VAL A 1 74 ? 4.877 64.604 47.253 1.00 41.25 72 VAL A O 1
ATOM 1169 N N . PHE A 1 75 ? 6.777 65.595 47.971 1.00 42.32 73 PHE A N 1
ATOM 1170 C CA . PHE A 1 75 ? 7.646 65.005 46.957 1.00 42.79 73 PHE A CA 1
ATOM 1171 C C . PHE A 1 75 ? 8.584 64.031 47.653 1.00 40.91 73 PHE A C 1
ATOM 1172 O O . PHE A 1 75 ? 9.618 64.453 48.200 1.00 39.59 73 PHE A O 1
ATOM 1189 N N . PRO A 1 76 ? 8.270 62.737 47.700 1.00 39.76 74 PRO A N 1
ATOM 1190 C CA . PRO A 1 76 ? 9.159 61.800 48.396 1.00 37.86 74 PRO A CA 1
ATOM 1191 C C . PRO A 1 76 ? 10.308 61.349 47.507 1.00 38.75 74 PRO A C 1
ATOM 1192 O O . PRO A 1 76 ? 10.149 61.142 46.301 1.00 39.84 74 PRO A O 1
ATOM 1203 N N . TYR A 1 77 ? 11.478 61.196 48.127 1.00 37.04 75 TYR A N 1
ATOM 1204 C CA . TYR A 1 77 ? 12.684 60.757 47.444 1.00 38.91 75 TYR A CA 1
ATOM 1205 C C . TYR A 1 77 ? 13.442 59.794 48.340 1.00 46.38 75 TYR A C 1
ATOM 1206 O O . TYR A 1 77 ? 13.445 59.938 49.566 1.00 41.79 75 TYR A O 1
ATOM 1224 N N . LYS A 1 78 ? 14.101 58.819 47.722 1.00 43.49 76 LYS A N 1
ATOM 1225 C CA . LYS A 1 78 ? 15.002 57.941 48.451 1.00 48.17 76 LYS A CA 1
ATOM 1226 C C . LYS A 1 78 ? 16.447 58.202 48.042 1.00 43.71 76 LYS A C 1
ATOM 1227 O O . LYS A 1 78 ? 16.740 58.564 46.897 1.00 46.32 76 LYS A O 1
ATOM 1246 N N . SER A 1 79 ? 17.339 58.028 49.011 1.00 38.63 77 SER A N 1
ATOM 1247 C CA . SER A 1 79 ? 18.778 58.097 48.810 1.00 44.96 77 SER A CA 1
ATOM 1248 C C . SER A 1 79 ? 19.420 57.027 49.679 1.00 40.62 77 SER A C 1
ATOM 1249 O O . SER A 1 79 ? 18.808 56.524 50.622 1.00 41.39 77 SER A O 1
ATOM 1257 N N . LYS A 1 80 ? 20.651 56.657 49.341 1.00 44.07 78 LYS A N 1
ATOM 1258 C CA . LYS A 1 80 ? 21.311 55.581 50.064 1.00 47.07 78 LYS A CA 1
ATOM 1259 C C . LYS A 1 80 ? 21.593 55.994 51.503 1.00 48.17 78 LYS A C 1
ATOM 1260 O O . LYS A 1 80 ? 22.096 57.091 51.765 1.00 45.20 78 LYS A O 1
ATOM 1279 N N . TRP A 1 81 ? 21.261 55.112 52.438 1.00 41.20 79 TRP A N 1
ATOM 1280 C CA . TRP A 1 81 ? 21.587 55.328 53.844 1.00 49.80 79 TRP A CA 1
ATOM 1281 C C . TRP A 1 81 ? 23.047 54.932 54.046 1.00 56.24 79 TRP A C 1
ATOM 1282 O O . TRP A 1 81 ? 23.370 53.754 54.213 1.00 58.51 79 TRP A O 1
ATOM 1303 N N . GLU A 1 82 ? 23.931 55.926 54.020 1.00 55.52 80 GLU A N 1
ATOM 1304 C CA . GLU A 1 82 ? 25.370 55.727 54.108 1.00 57.25 80 GLU A CA 1
ATOM 1305 C C . GLU A 1 82 ? 25.816 55.484 55.553 1.00 58.86 80 GLU A C 1
ATOM 1306 O O . GLU A 1 82 ? 25.160 55.887 56.517 1.00 62.18 80 GLU A O 1
ATOM 1318 N N . ARG A 1 83 ? 26.959 54.807 55.686 1.00 62.59 81 ARG A N 1
ATOM 1319 C CA . ARG A 1 83 ? 27.550 54.476 56.987 1.00 67.83 81 ARG A CA 1
ATOM 1320 C C . ARG A 1 83 ? 26.555 53.771 57.904 1.00 69.39 81 ARG A C 1
ATOM 1321 O O . ARG A 1 83 ? 26.570 53.959 59.123 1.00 65.91 81 ARG A O 1
ATOM 1342 N N . VAL A 1 84 ? 25.678 52.953 57.325 1.00 75.15 82 VAL A N 1
ATOM 1343 C CA . VAL A 1 84 ? 24.773 52.129 58.118 1.00 72.80 82 VAL A CA 1
ATOM 1344 C C . VAL A 1 84 ? 25.288 50.715 58.378 1.00 74.22 82 VAL A C 1
ATOM 1345 O O . VAL A 1 84 ? 24.819 50.061 59.322 1.00 76.21 82 VAL A O 1
ATOM 1358 N N . SER A 1 85 ? 26.252 50.232 57.592 1.00 65.36 83 SER A N 1
ATOM 1359 C CA . SER A 1 85 ? 26.673 48.837 57.694 1.00 78.92 83 SER A CA 1
ATOM 1360 C C . SER A 1 85 ? 27.294 48.477 59.039 1.00 81.54 83 SER A C 1
ATOM 1361 O O . SER A 1 85 ? 27.297 47.296 59.403 1.00 79.82 83 SER A O 1
ATOM 1369 N N . HIS A 1 86 ? 27.817 49.446 59.787 1.00 98.61 84 HIS A N 1
ATOM 1370 C CA . HIS A 1 86 ? 28.423 49.177 61.085 1.00 109.13 84 HIS A CA 1
ATOM 1371 C C . HIS A 1 86 ? 27.473 49.439 62.250 1.00 101.00 84 HIS A C 1
ATOM 1372 O O . HIS A 1 86 ? 27.931 49.617 63.384 1.00 104.63 84 HIS A O 1
ATOM 1386 N N . LEU A 1 87 ? 26.167 49.460 62.000 1.00 92.26 85 LEU A N 1
ATOM 1387 C CA . LEU A 1 87 ? 25.178 49.692 63.042 1.00 85.52 85 LEU A CA 1
ATOM 1388 C C . LEU A 1 87 ? 24.300 48.459 63.210 1.00 78.67 85 LEU A C 1
ATOM 1389 O O . LEU A 1 87 ? 24.030 47.732 62.250 1.00 81.52 85 LEU A O 1
ATOM 1405 N N . LYS A 1 88 ? 23.857 48.230 64.446 1.00 74.96 86 LYS A N 1
ATOM 1406 C CA . LYS A 1 88 ? 22.993 47.104 64.779 1.00 79.70 86 LYS A CA 1
ATOM 1407 C C . LYS A 1 88 ? 21.815 47.594 65.606 1.00 70.94 86 LYS A C 1
ATOM 1408 O O . LYS A 1 88 ? 22.003 48.263 66.628 1.00 70.42 86 LYS A O 1
ATOM 1427 N N . PHE A 1 89 ? 20.607 47.252 65.166 1.00 58.21 87 PHE A N 1
ATOM 1428 C CA . PHE A 1 89 ? 19.371 47.657 65.819 1.00 49.56 87 PHE A CA 1
ATOM 1429 C C . PHE A 1 89 ? 18.676 46.445 66.420 1.00 52.97 87 PHE A C 1
ATOM 1430 O O . PHE A 1 89 ? 18.615 45.379 65.797 1.00 57.94 87 PHE A O 1
ATOM 1447 N N . LYS A 1 90 ? 18.171 46.609 67.638 1.00 51.86 88 LYS A N 1
ATOM 1448 C CA . LYS A 1 90 ? 17.453 45.555 68.334 1.00 62.01 88 LYS A CA 1
ATOM 1449 C C . LYS A 1 90 ? 16.158 46.106 68.911 1.00 64.14 88 LYS A C 1
ATOM 1450 O O . LYS A 1 90 ? 16.056 47.293 69.242 1.00 59.38 88 LYS A O 1
ATOM 1469 N N . HIS A 1 91 ? 15.157 45.235 68.986 1.00 60.08 89 HIS A N 1
ATOM 1470 C CA . HIS A 1 91 ? 13.945 45.469 69.767 1.00 57.62 89 HIS A CA 1
ATOM 1471 C C . HIS A 1 91 ? 13.867 44.300 70.743 1.00 64.76 89 HIS A C 1
ATOM 1472 O O . HIS A 1 91 ? 13.362 43.226 70.402 1.00 66.10 89 HIS A O 1
ATOM 1486 N N . GLY A 1 92 ? 14.369 44.507 71.956 1.00 60.71 90 GLY A N 1
ATOM 1487 C CA . GLY A 1 92 ? 14.586 43.397 72.861 1.00 64.04 90 GLY A CA 1
ATOM 1488 C C . GLY A 1 92 ? 15.661 42.480 72.312 1.00 68.19 90 GLY A C 1
ATOM 1489 O O . GLY A 1 92 ? 16.774 42.928 72.021 1.00 68.38 90 GLY A O 1
ATOM 1493 N N . GLU A 1 93 ? 15.342 41.200 72.153 1.00 72.25 91 GLU A N 1
ATOM 1494 C CA . GLU A 1 93 ? 16.254 40.256 71.522 1.00 73.48 91 GLU A CA 1
ATOM 1495 C C . GLU A 1 93 ? 16.083 40.204 70.009 1.00 69.11 91 GLU A C 1
ATOM 1496 O O . GLU A 1 93 ? 16.846 39.504 69.335 1.00 70.40 91 GLU A O 1
ATOM 1508 N N . ILE A 1 94 ? 15.109 40.929 69.469 1.00 62.92 92 ILE A N 1
ATOM 1509 C CA . ILE A 1 94 ? 14.778 40.872 68.048 1.00 59.31 92 ILE A CA 1
ATOM 1510 C C . ILE A 1 94 ? 15.742 41.759 67.271 1.00 61.21 92 ILE A C 1
ATOM 1511 O O . ILE A 1 94 ? 15.921 42.936 67.603 1.00 60.02 92 ILE A O 1
ATOM 1527 N N . ILE A 1 95 ? 16.341 41.209 66.218 1.00 60.52 93 ILE A N 1
ATOM 1528 C CA . ILE A 1 95 ? 17.206 41.989 65.336 1.00 60.35 93 ILE A CA 1
ATOM 1529 C C . ILE A 1 95 ? 16.342 42.731 64.323 1.00 54.11 93 ILE A C 1
ATOM 1530 O O . ILE A 1 95 ? 15.539 42.119 63.612 1.00 57.45 93 ILE A O 1
ATOM 1546 N N . LEU A 1 96 ? 16.500 44.051 64.263 1.00 49.22 94 LEU A N 1
ATOM 1547 C CA . LEU A 1 96 ? 15.820 44.881 63.279 1.00 50.32 94 LEU A CA 1
ATOM 1548 C C . LEU A 1 96 ? 16.776 45.227 62.143 1.00 49.56 94 LEU A C 1
ATOM 1549 O O . LEU A 1 96 ? 17.928 45.600 62.379 1.00 54.67 94 LEU A O 1
ATOM 1565 N N . ILE A 1 97 ? 16.287 45.117 60.916 1.00 45.97 95 ILE A N 1
ATOM 1566 C CA . ILE A 1 97 ? 17.091 45.321 59.712 1.00 52.69 95 ILE A CA 1
ATOM 1567 C C . ILE A 1 97 ? 16.893 46.751 59.218 1.00 52.45 95 ILE A C 1
ATOM 1568 O O . ILE A 1 97 ? 15.755 47.131 58.911 1.00 49.43 95 ILE A O 1
ATOM 1584 N N . PRO A 1 98 ? 17.947 47.557 59.092 1.00 55.79 96 PRO A N 1
ATOM 1585 C CA . PRO A 1 98 ? 17.759 48.904 58.534 1.00 53.33 96 PRO A CA 1
ATOM 1586 C C . PRO A 1 98 ? 17.431 48.839 57.047 1.00 48.93 96 PRO A C 1
ATOM 1587 O O . PRO A 1 98 ? 18.134 48.191 56.269 1.00 57.12 96 PRO A O 1
ATOM 1598 N N . TYR A 1 99 ? 16.349 49.509 56.658 1.00 43.63 97 TYR A N 1
ATOM 1599 C CA . TYR A 1 99 ? 16.044 49.667 55.239 1.00 47.38 97 TYR A CA 1
ATOM 1600 C C . TYR A 1 99 ? 17.135 50.525 54.607 1.00 49.22 97 TYR A C 1
ATOM 1601 O O . TYR A 1 99 ? 17.398 51.634 55.088 1.00 46.29 97 TYR A O 1
ATOM 1619 N N . PRO A 1 100 ? 17.777 50.066 53.528 1.00 60.75 98 PRO A N 1
ATOM 1620 C CA . PRO A 1 100 ? 19.048 50.672 53.106 1.00 63.90 98 PRO A CA 1
ATOM 1621 C C . PRO A 1 100 ? 18.927 52.044 52.460 1.00 49.03 98 PRO A C 1
ATOM 1622 O O . PRO A 1 100 ? 19.950 52.585 52.023 1.00 48.79 98 PRO A O 1
ATOM 1633 N N . PHE A 1 101 ? 17.734 52.624 52.374 1.00 47.79 99 PHE A N 1
ATOM 1634 C CA . PHE A 1 101 ? 17.543 53.934 51.771 1.00 48.28 99 PHE A CA 1
ATOM 1635 C C . PHE A 1 101 ? 16.876 54.882 52.751 1.00 42.84 99 PHE A C 1
ATOM 1636 O O . PHE A 1 101 ? 15.895 54.520 53.408 1.00 46.37 99 PHE A O 1
ATOM 1653 N N A VAL A 1 102 ? 17.369 56.113 52.814 0.21 43.30 100 VAL A N 1
ATOM 1654 N N B VAL A 1 102 ? 17.437 56.085 52.854 0.79 38.93 100 VAL A N 1
ATOM 1655 C CA A VAL A 1 102 ? 16.753 57.143 53.641 0.21 42.49 100 VAL A CA 1
ATOM 1656 C CA B VAL A 1 102 ? 16.772 57.174 53.549 0.79 37.78 100 VAL A CA 1
ATOM 1657 C C A VAL A 1 102 ? 15.715 57.887 52.808 0.21 39.89 100 VAL A C 1
ATOM 1658 C C B VAL A 1 102 ? 15.621 57.668 52.690 0.79 38.17 100 VAL A C 1
ATOM 1659 O O A VAL A 1 102 ? 16.017 58.386 51.717 0.21 40.84 100 VAL A O 1
ATOM 1660 O O B VAL A 1 102 ? 15.751 57.794 51.467 0.79 39.05 100 VAL A O 1
ATOM 1685 N N . PHE A 1 103 ? 14.486 57.948 53.320 1.00 41.69 101 PHE A N 1
ATOM 1686 C CA . PHE A 1 103 ? 13.369 58.590 52.638 1.00 37.97 101 PHE A CA 1
ATOM 1687 C C . PHE A 1 103 ? 13.284 60.042 53.080 1.00 47.19 101 PHE A C 1
ATOM 1688 O O . PHE A 1 103 ? 13.166 60.328 54.276 1.00 49.02 101 PHE A O 1
ATOM 1706 N N . THR A 1 104 ? 13.341 60.952 52.116 1.00 36.26 102 THR A N 1
ATOM 1707 C CA . THR A 1 104 ? 13.180 62.373 52.381 1.00 35.48 102 THR A CA 1
ATOM 1708 C C . THR A 1 104 ? 11.844 62.818 51.813 1.00 41.50 102 THR A C 1
ATOM 1709 O O . THR A 1 104 ? 11.554 62.590 50.634 1.00 43.24 102 THR A O 1
ATOM 1720 N N . LEU A 1 105 ? 11.031 63.429 52.657 1.00 39.65 103 LEU A N 1
ATOM 1721 C CA . LEU A 1 105 ? 9.755 63.993 52.248 1.00 38.71 103 LEU A CA 1
ATOM 1722 C C . LEU A 1 105 ? 9.949 65.495 52.088 1.00 40.98 103 LEU A C 1
ATOM 1723 O O . LEU A 1 105 ? 10.083 66.218 53.078 1.00 37.59 103 LEU A O 1
ATOM 1739 N N . TYR A 1 106 ? 9.987 65.960 50.841 1.00 37.29 104 TYR A N 1
ATOM 1740 C CA . TYR A 1 106 ? 10.048 67.395 50.568 1.00 42.09 104 TYR A CA 1
ATOM 1741 C C . TYR A 1 106 ? 8.624 67.927 50.596 1.00 39.94 104 TYR A C 1
ATOM 1742 O O . TYR A 1 106 ? 7.837 67.691 49.676 1.00 38.10 104 TYR A O 1
ATOM 1760 N N . VAL A 1 107 ? 8.289 68.622 51.678 1.00 38.98 105 VAL A N 1
ATOM 1761 C CA . VAL A 1 107 ? 6.942 69.129 51.910 1.00 39.03 105 VAL A CA 1
ATOM 1762 C C . VAL A 1 107 ? 6.868 70.562 51.399 1.00 46.69 105 VAL A C 1
ATOM 1763 O O . VAL A 1 107 ? 7.638 71.425 51.836 1.00 44.63 105 VAL A O 1
ATOM 1776 N N . GLU A 1 108 ? 5.941 70.818 50.481 1.00 41.74 106 GLU A N 1
ATOM 1777 C CA . GLU A 1 108 ? 5.816 72.133 49.855 1.00 47.66 106 GLU A CA 1
ATOM 1778 C C . GLU A 1 108 ? 4.415 72.707 50.023 1.00 51.86 106 GLU A C 1
ATOM 1779 O O . GLU A 1 108 ? 3.433 71.975 50.169 1.00 47.56 106 GLU A O 1
ATOM 1792 N N . GLY B 2 11 ? -1.480 69.941 39.041 1.00 82.67 175 GLY B N 1
ATOM 1793 C CA . GLY B 2 11 ? -2.318 68.993 39.753 1.00 82.19 175 GLY B CA 1
ATOM 1794 C C . GLY B 2 11 ? -1.593 67.711 40.118 1.00 78.63 175 GLY B C 1
ATOM 1795 O O . GLY B 2 11 ? -1.037 67.032 39.254 1.00 81.89 175 GLY B O 1
ATOM 1798 N N . TYR B 2 12 ? -1.602 67.378 41.405 1.00 63.04 176 TYR B N 1
ATOM 1799 C CA . TYR B 2 12 ? -0.983 66.163 41.914 1.00 50.09 176 TYR B CA 1
ATOM 1800 C C . TYR B 2 12 ? -2.068 65.230 42.439 1.00 50.31 176 TYR B C 1
ATOM 1801 O O . TYR B 2 12 ? -3.157 65.669 42.818 1.00 51.95 176 TYR B O 1
ATOM 1819 N N . ILE B 2 13 ? -1.777 63.927 42.422 1.00 45.07 177 ILE B N 1
ATOM 1820 C CA . ILE B 2 13 ? -2.757 62.942 42.866 1.00 49.27 177 ILE B CA 1
ATOM 1821 C C . ILE B 2 13 ? -3.005 63.110 44.358 1.00 42.84 177 ILE B C 1
ATOM 1822 O O . ILE B 2 13 ? -2.085 63.416 45.128 1.00 44.52 177 ILE B O 1
ATOM 1838 N N . SER B 2 14 ? -4.255 62.917 44.773 1.00 46.04 178 SER B N 1
ATOM 1839 C CA . SER B 2 14 ? -4.597 63.021 46.186 1.00 47.94 178 SER B CA 1
ATOM 1840 C C . SER B 2 14 ? -4.017 61.848 46.966 1.00 45.51 178 SER B C 1
ATOM 1841 O O . SER B 2 14 ? -4.026 60.706 46.500 1.00 43.02 178 SER B O 1
ATOM 1849 N N . ILE B 2 15 ? -3.529 62.135 48.177 1.00 42.75 179 ILE B N 1
ATOM 1850 C CA . ILE B 2 15 ? -3.057 61.078 49.069 1.00 43.88 179 ILE B CA 1
ATOM 1851 C C . ILE B 2 15 ? -4.145 60.033 49.274 1.00 41.92 179 ILE B C 1
ATOM 1852 O O . ILE B 2 15 ? -3.856 58.841 49.438 1.00 43.48 179 ILE B O 1
ATOM 1868 N N . ASP B 2 16 ? -5.413 60.448 49.230 1.00 40.73 180 ASP B N 1
ATOM 1869 C CA . ASP B 2 16 ? -6.525 59.542 49.485 1.00 41.64 180 ASP B CA 1
ATOM 1870 C C . ASP B 2 16 ? -6.755 58.543 48.359 1.00 45.23 180 ASP B C 1
ATOM 1871 O O . ASP B 2 16 ? -7.547 57.612 48.534 1.00 42.92 180 ASP B O 1
ATOM 1880 N N . ALA B 2 17 ? -6.091 58.705 47.221 1.00 42.78 181 ALA B N 1
ATOM 1881 C CA . ALA B 2 17 ? -6.190 57.744 46.133 1.00 45.99 181 ALA B CA 1
ATOM 1882 C C . ALA B 2 17 ? -5.082 56.702 46.165 1.00 46.21 181 ALA B C 1
ATOM 1883 O O . ALA B 2 17 ? -5.074 55.805 45.318 1.00 53.34 181 ALA B O 1
ATOM 1890 N N A MET B 2 18 ? -4.168 56.773 47.124 0.55 45.65 182 MET B N 1
ATOM 1891 N N B MET B 2 18 ? -4.158 56.804 47.118 0.45 44.99 182 MET B N 1
ATOM 1892 C CA A MET B 2 18 ? -2.956 55.975 47.076 0.55 48.10 182 MET B CA 1
ATOM 1893 C CA B MET B 2 18 ? -2.940 56.010 47.147 0.45 48.25 182 MET B CA 1
ATOM 1894 C C A MET B 2 18 ? -2.979 54.852 48.099 0.55 52.06 182 MET B C 1
ATOM 1895 C C B MET B 2 18 ? -3.102 54.777 48.027 0.45 51.81 182 MET B C 1
ATOM 1896 O O A MET B 2 18 ? -3.629 54.944 49.145 0.55 44.14 182 MET B O 1
ATOM 1897 O O B MET B 2 18 ? -3.967 54.714 48.904 0.45 50.59 182 MET B O 1
ATOM 1924 N N . LYS B 2 19 ? -2.241 53.791 47.780 1.00 55.66 183 LYS B N 1
ATOM 1925 C CA . LYS B 2 19 ? -2.071 52.687 48.708 1.00 57.23 183 LYS B CA 1
ATOM 1926 C C . LYS B 2 19 ? -1.363 53.188 49.959 1.00 48.40 183 LYS B C 1
ATOM 1927 O O . LYS B 2 19 ? -0.491 54.060 49.900 1.00 47.72 183 LYS B O 1
ATOM 1947 N N . LYS B 2 20 ? -1.727 52.613 51.100 1.00 51.59 184 LYS B N 1
ATOM 1948 C CA . LYS B 2 20 ? -1.208 53.066 52.381 1.00 52.79 184 LYS B CA 1
ATOM 1949 C C . LYS B 2 20 ? -0.875 51.862 53.244 1.00 56.30 184 LYS B C 1
ATOM 1950 O O . LYS B 2 20 ? -1.670 50.922 53.336 1.00 51.56 184 LYS B O 1
ATOM 1969 N N . PHE B 2 21 ? 0.307 51.878 53.852 1.00 49.13 185 PHE B N 1
ATOM 1970 C CA . PHE B 2 21 ? 0.633 50.879 54.858 1.00 50.11 185 PHE B CA 1
ATOM 1971 C C . PHE B 2 21 ? -0.182 51.164 56.115 1.00 53.78 185 PHE B C 1
ATOM 1972 O O . PHE B 2 21 ? -0.048 52.233 56.719 1.00 48.36 185 PHE B O 1
ATOM 1989 N N . LEU B 2 22 ? -1.051 50.225 56.483 1.00 55.85 186 LEU B N 1
ATOM 1990 C CA . LEU B 2 22 ? -1.973 50.393 57.599 1.00 54.31 186 LEU B CA 1
ATOM 1991 C C . LEU B 2 22 ? -1.561 49.617 58.844 1.00 53.44 186 LEU B C 1
ATOM 1992 O O . LEU B 2 22 ? -2.301 49.623 59.834 1.00 52.45 186 LEU B O 1
ATOM 2008 N N . GLY B 2 23 ? -0.410 48.953 58.826 1.00 52.05 187 GLY B N 1
ATOM 2009 C CA . GLY B 2 23 ? 0.019 48.154 59.953 1.00 50.80 187 GLY B CA 1
ATOM 2010 C C . GLY B 2 23 ? 0.594 49.002 61.074 1.00 56.77 187 GLY B C 1
ATOM 2011 O O . GLY B 2 23 ? 0.547 50.233 61.064 1.00 54.44 187 GLY B O 1
ATOM 2015 N N . GLU B 2 24 ? 1.141 48.311 62.070 1.00 61.70 188 GLU B N 1
ATOM 2016 C CA . GLU B 2 24 ? 1.710 48.984 63.229 1.00 63.41 188 GLU B CA 1
ATOM 2017 C C . GLU B 2 24 ? 2.981 49.736 62.847 1.00 54.75 188 GLU B C 1
ATOM 2018 O O . GLU B 2 24 ? 3.829 49.229 62.108 1.00 53.04 188 GLU B O 1
ATOM 2030 N N . LEU B 2 25 ? 3.104 50.957 63.358 1.00 51.60 189 LEU B N 1
ATOM 2031 C CA . LEU B 2 25 ? 4.203 51.852 63.013 1.00 54.42 189 LEU B CA 1
ATOM 2032 C C . LEU B 2 25 ? 4.632 52.576 64.277 1.00 57.34 189 LEU B C 1
ATOM 2033 O O . LEU B 2 25 ? 3.823 53.273 64.897 1.00 65.75 189 LEU B O 1
ATOM 2049 N N . HIS B 2 26 ? 5.901 52.419 64.654 1.00 52.58 190 HIS B N 1
ATOM 2050 C CA . HIS B 2 26 ? 6.401 52.922 65.925 1.00 52.33 190 HIS B CA 1
ATOM 2051 C C . HIS B 2 26 ? 7.638 53.786 65.732 1.00 51.07 190 HIS B C 1
ATOM 2052 O O . HIS B 2 26 ? 8.449 53.549 64.834 1.00 48.87 190 HIS B O 1
ATOM 2066 N N . ASP B 2 27 ? 7.791 54.773 66.614 1.00 53.05 191 ASP B N 1
ATOM 2067 C CA . ASP B 2 27 ? 9.046 55.507 66.705 1.00 52.78 191 ASP B CA 1
ATOM 2068 C C . ASP B 2 27 ? 10.130 54.590 67.259 1.00 58.69 191 ASP B C 1
ATOM 2069 O O . ASP B 2 27 ? 9.948 53.965 68.309 1.00 55.35 191 ASP B O 1
ATOM 2078 N N . PHE B 2 28 ? 11.255 54.497 66.552 1.00 51.41 192 PHE B N 1
ATOM 2079 C CA . PHE B 2 28 ? 12.401 53.724 67.027 1.00 52.02 192 PHE B CA 1
ATOM 2080 C C . PHE B 2 28 ? 13.257 54.630 67.903 1.00 53.85 192 PHE B C 1
ATOM 2081 O O . PHE B 2 28 ? 14.046 55.434 67.403 1.00 53.29 192 PHE B O 1
ATOM 2098 N N . ILE B 2 29 ? 13.121 54.482 69.214 1.00 56.47 193 ILE B N 1
ATOM 2099 C CA . ILE B 2 29 ? 13.811 55.317 70.186 1.00 58.81 193 ILE B CA 1
ATOM 2100 C C . ILE B 2 29 ? 14.614 54.410 71.110 1.00 60.48 193 ILE B C 1
ATOM 2101 O O . ILE B 2 29 ? 14.060 53.774 72.007 1.00 62.52 193 ILE B O 1
ATOM 2117 N N . PRO B 2 30 ? 15.928 54.304 70.904 1.00 60.05 194 PRO B N 1
ATOM 2118 C CA . PRO B 2 30 ? 16.739 53.450 71.780 1.00 61.89 194 PRO B CA 1
ATOM 2119 C C . PRO B 2 30 ? 16.626 53.894 73.231 1.00 65.30 194 PRO B C 1
ATOM 2120 O O . PRO B 2 30 ? 16.558 55.087 73.532 1.00 66.44 194 PRO B O 1
ATOM 2131 N N . GLY B 2 31 ? 16.618 52.915 74.132 1.00 67.38 195 GLY B N 1
ATOM 2132 C CA . GLY B 2 31 ? 16.407 53.172 75.540 1.00 71.16 195 GLY B CA 1
ATOM 2133 C C . GLY B 2 31 ? 14.957 53.167 75.971 1.00 72.82 195 GLY B C 1
ATOM 2134 O O . GLY B 2 31 ? 14.684 53.331 77.166 1.00 76.61 195 GLY B O 1
ATOM 2138 N N . THR B 2 32 ? 14.020 52.975 75.044 1.00 70.51 196 THR B N 1
ATOM 2139 C CA . THR B 2 32 ? 12.604 52.889 75.364 1.00 72.29 196 THR B CA 1
ATOM 2140 C C . THR B 2 32 ? 11.999 51.693 74.641 1.00 72.18 196 THR B C 1
ATOM 2141 O O . THR B 2 32 ? 12.447 51.312 73.555 1.00 67.22 196 THR B O 1
ATOM 2152 N N . SER B 2 33 ? 10.967 51.112 75.252 1.00 76.38 197 SER B N 1
ATOM 2153 C CA . SER B 2 33 ? 10.196 50.017 74.659 1.00 78.61 197 SER B CA 1
ATOM 2154 C C . SER B 2 33 ? 11.079 48.842 74.243 1.00 75.11 197 SER B C 1
ATOM 2155 O O . SER B 2 33 ? 10.700 48.055 73.370 1.00 77.06 197 SER B O 1
ATOM 2163 N N . GLY B 2 34 ? 12.245 48.689 74.867 1.00 72.25 198 GLY B N 1
ATOM 2164 C CA . GLY B 2 34 ? 13.152 47.609 74.538 1.00 71.50 198 GLY B CA 1
ATOM 2165 C C . GLY B 2 34 ? 14.060 47.856 73.351 1.00 67.68 198 GLY B C 1
ATOM 2166 O O . GLY B 2 34 ? 14.819 46.952 72.979 1.00 70.36 198 GLY B O 1
ATOM 2170 N N . TYR B 2 35 ? 14.030 49.047 72.761 1.00 65.35 199 TYR B N 1
ATOM 2171 C CA . TYR B 2 35 ? 14.865 49.347 71.605 1.00 62.25 199 TYR B CA 1
ATOM 2172 C C . TYR B 2 35 ? 16.302 49.609 72.037 1.00 63.10 199 TYR B C 1
ATOM 2173 O O . TYR B 2 35 ? 16.554 50.201 73.093 1.00 65.26 199 TYR B O 1
ATOM 2191 N N . LEU B 2 36 ? 17.246 49.131 71.228 1.00 70.76 200 LEU B N 1
ATOM 2192 C CA . LEU B 2 36 ? 18.658 49.382 71.469 1.00 72.87 200 LEU B CA 1
ATOM 2193 C C . LEU B 2 36 ? 19.373 49.520 70.132 1.00 70.57 200 LEU B C 1
ATOM 2194 O O . LEU B 2 36 ? 18.980 48.908 69.137 1.00 68.42 200 LEU B O 1
ATOM 2210 N N . ALA B 2 37 ? 20.424 50.338 70.121 1.00 86.29 201 ALA B N 1
ATOM 2211 C CA . ALA B 2 37 ? 21.266 50.516 68.948 1.00 86.27 201 ALA B CA 1
ATOM 2212 C C . ALA B 2 37 ? 22.703 50.716 69.405 1.00 90.66 201 ALA B C 1
ATOM 2213 O O . ALA B 2 37 ? 22.952 51.305 70.460 1.00 93.17 201 ALA B O 1
ATOM 2220 N N . TYR B 2 38 ? 23.652 50.226 68.610 1.00 90.79 202 TYR B N 1
ATOM 2221 C CA . TYR B 2 38 ? 25.058 50.369 68.972 1.00 96.85 202 TYR B CA 1
ATOM 2222 C C . TYR B 2 38 ? 25.933 50.056 67.766 1.00 99.90 202 TYR B C 1
ATOM 2223 O O . TYR B 2 38 ? 25.457 49.590 66.727 1.00 87.43 202 TYR B O 1
ATOM 2241 N N . HIS B 2 39 ? 27.230 50.319 67.929 1.00 119.06 203 HIS B N 1
ATOM 2242 C CA . HIS B 2 39 ? 28.240 50.111 66.904 1.00 122.79 203 HIS B CA 1
ATOM 2243 C C . HIS B 2 39 ? 28.973 48.792 67.141 1.00 127.66 203 HIS B C 1
ATOM 2244 O O . HIS B 2 39 ? 28.698 48.054 68.090 1.00 132.66 203 HIS B O 1
ATOM 2258 N N . VAL B 2 40 ? 29.922 48.499 66.258 1.00 130.64 204 VAL B N 1
ATOM 2259 C CA . VAL B 2 40 ? 30.742 47.300 66.371 1.00 132.34 204 VAL B CA 1
ATOM 2260 C C . VAL B 2 40 ? 31.545 47.337 67.668 1.00 136.11 204 VAL B C 1
ATOM 2261 O O . VAL B 2 40 ? 31.172 46.715 68.663 1.00 131.86 204 VAL B O 1
ATOM 2274 N N . SER C 1 2 ? 25.482 74.089 22.713 1.00 118.51 0 SER C N 1
ATOM 2275 C CA . SER C 1 2 ? 24.377 74.955 23.219 1.00 118.97 0 SER C CA 1
ATOM 2276 C C . SER C 1 2 ? 23.129 74.126 23.514 1.00 102.41 0 SER C C 1
ATOM 2277 O O . SER C 1 2 ? 22.858 73.785 24.666 1.00 90.29 0 SER C O 1
ATOM 2285 N N . MET C 1 3 ? 22.374 73.809 22.464 1.00 99.45 1 MET C N 1
ATOM 2286 C CA . MET C 1 3 ? 21.161 73.007 22.585 1.00 89.37 1 MET C CA 1
ATOM 2287 C C . MET C 1 3 ? 21.090 72.059 21.401 1.00 84.94 1 MET C C 1
ATOM 2288 O O . MET C 1 3 ? 21.033 72.504 20.250 1.00 88.89 1 MET C O 1
ATOM 2302 N N . SER C 1 4 ? 21.101 70.758 21.682 1.00 75.66 2 SER C N 1
ATOM 2303 C CA . SER C 1 4 ? 20.950 69.753 20.641 1.00 68.64 2 SER C CA 1
ATOM 2304 C C . SER C 1 4 ? 19.495 69.399 20.377 1.00 59.99 2 SER C C 1
ATOM 2305 O O . SER C 1 4 ? 19.198 68.782 19.349 1.00 60.60 2 SER C O 1
ATOM 2313 N N . LEU C 1 5 ? 18.592 69.764 21.280 1.00 60.20 3 LEU C N 1
ATOM 2314 C CA . LEU C 1 5 ? 17.187 69.411 21.177 1.00 53.76 3 LEU C CA 1
ATOM 2315 C C . LEU C 1 5 ? 16.352 70.603 20.727 1.00 57.13 3 LEU C C 1
ATOM 2316 O O . LEU C 1 5 ? 16.720 71.763 20.934 1.00 53.57 3 LEU C O 1
ATOM 2332 N N . LYS C 1 6 ? 15.226 70.298 20.087 1.00 50.15 4 LYS C N 1
ATOM 2333 C CA . LYS C 1 6 ? 14.274 71.336 19.741 1.00 52.19 4 LYS C CA 1
ATOM 2334 C C . LYS C 1 6 ? 13.825 72.024 21.030 1.00 51.84 4 LYS C C 1
ATOM 2335 O O . LYS C 1 6 ? 13.749 71.384 22.084 1.00 49.30 4 LYS C O 1
ATOM 2354 N N . PRO C 1 7 ? 13.527 73.321 20.984 1.00 54.75 5 PRO C N 1
ATOM 2355 C CA . PRO C 1 7 ? 13.111 74.009 22.211 1.00 54.81 5 PRO C CA 1
ATOM 2356 C C . PRO C 1 7 ? 11.916 73.322 22.853 1.00 55.96 5 PRO C C 1
ATOM 2357 O O . PRO C 1 7 ? 11.015 72.833 22.168 1.00 52.11 5 PRO C O 1
ATOM 2368 N N . PHE C 1 8 ? 11.916 73.282 24.183 1.00 50.69 6 PHE C N 1
ATOM 2369 C CA . PHE C 1 8 ? 10.737 72.829 24.903 1.00 54.71 6 PHE C CA 1
ATOM 2370 C C . PHE C 1 8 ? 9.659 73.903 24.856 1.00 56.07 6 PHE C C 1
ATOM 2371 O O . PHE C 1 8 ? 9.944 75.100 24.792 1.00 61.66 6 PHE C O 1
ATOM 2388 N N . THR C 1 9 ? 8.408 73.456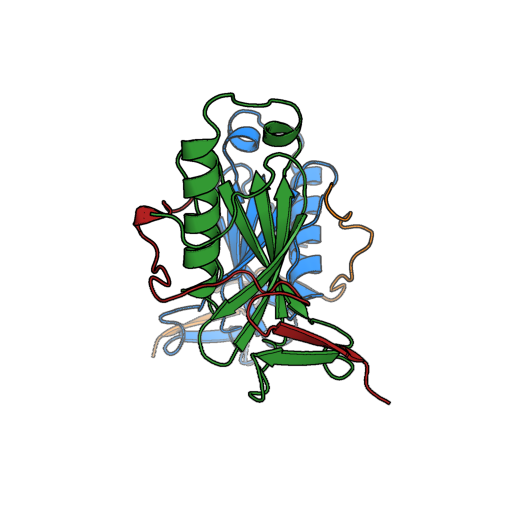 24.868 1.00 55.70 7 THR C N 1
ATOM 2389 C CA . THR C 1 9 ? 7.256 74.340 24.692 1.00 62.00 7 THR C CA 1
ATOM 2390 C C . THR C 1 9 ? 6.767 74.921 26.017 1.00 60.43 7 THR C C 1
ATOM 2391 O O . THR C 1 9 ? 5.572 74.920 26.314 1.00 58.03 7 THR C O 1
ATOM 2402 N N . TYR C 1 10 ? 7.692 75.419 26.827 1.00 56.25 8 TYR C N 1
ATOM 2403 C CA . TYR C 1 10 ? 7.309 76.066 28.072 1.00 58.99 8 TYR C CA 1
ATOM 2404 C C . TYR C 1 10 ? 6.303 77.181 27.789 1.00 61.73 8 TYR C C 1
ATOM 2405 O O . TYR C 1 10 ? 6.476 77.938 26.826 1.00 70.54 8 TYR C O 1
ATOM 2423 N N . PRO C 1 11 ? 5.243 77.322 28.602 1.00 59.47 9 PRO C N 1
ATOM 2424 C CA . PRO C 1 11 ? 4.866 76.521 29.770 1.00 54.83 9 PRO C CA 1
ATOM 2425 C C . PRO C 1 11 ? 3.818 75.452 29.458 1.00 53.71 9 PRO C C 1
ATOM 2426 O O . PRO C 1 11 ? 2.973 75.165 30.304 1.00 52.70 9 PRO C O 1
ATOM 2437 N N . PHE C 1 12 ? 3.878 74.855 28.258 1.00 52.22 10 PHE C N 1
ATOM 2438 C CA . PHE C 1 12 ? 2.881 73.840 27.941 1.00 50.89 10 PHE C CA 1
ATOM 2439 C C . PHE C 1 12 ? 3.463 72.462 28.189 1.00 48.13 10 PHE C C 1
ATOM 2440 O O . PHE C 1 12 ? 4.580 72.179 27.730 1.00 47.12 10 PHE C O 1
ATOM 2457 N N . PRO C 1 13 ? 2.750 71.575 28.883 1.00 47.25 11 PRO C N 1
ATOM 2458 C CA . PRO C 1 13 ? 3.295 70.237 29.124 1.00 45.43 11 PRO C CA 1
ATOM 2459 C C . PRO C 1 13 ? 3.484 69.507 27.808 1.00 52.37 11 PRO C C 1
ATOM 2460 O O . PRO C 1 13 ? 2.734 69.710 26.850 1.00 47.35 11 PRO C O 1
ATOM 2471 N N . GLU C 1 14 ? 4.500 68.650 27.760 1.00 46.36 12 GLU C N 1
ATOM 2472 C CA . GLU C 1 14 ? 4.785 67.936 26.527 1.00 49.63 12 GLU C CA 1
ATOM 2473 C C . GLU C 1 14 ? 5.448 66.605 26.834 1.00 42.12 12 GLU C C 1
ATOM 2474 O O . GLU C 1 14 ? 6.014 66.392 27.910 1.00 40.07 12 GLU C O 1
ATOM 2486 N N . THR C 1 15 ? 5.355 65.710 25.859 1.00 40.72 13 THR C N 1
ATOM 2487 C CA . THR C 1 15 ? 6.038 64.427 25.869 1.00 39.65 13 THR C CA 1
ATOM 2488 C C . THR C 1 15 ? 7.096 64.450 24.777 1.00 42.21 13 THR C C 1
ATOM 2489 O O . THR C 1 15 ? 6.816 64.867 23.648 1.00 41.85 13 THR C O 1
ATOM 2500 N N . ARG C 1 16 ? 8.310 64.035 25.122 1.00 41.90 14 ARG C N 1
ATOM 2501 C CA . ARG C 1 16 ? 9.434 64.050 24.197 1.00 44.17 14 ARG C CA 1
ATOM 2502 C C . ARG C 1 16 ? 10.119 62.693 24.230 1.00 45.49 14 ARG C C 1
ATOM 2503 O O . ARG C 1 16 ? 10.348 62.136 25.309 1.00 41.52 14 ARG C O 1
ATOM 2524 N N . PHE C 1 17 ? 10.423 62.158 23.054 1.00 37.81 15 PHE C N 1
ATOM 2525 C CA . PHE C 1 17 ? 11.229 60.951 22.924 1.00 38.77 15 PHE C CA 1
ATOM 2526 C C . PHE C 1 17 ? 12.638 61.349 22.505 1.00 37.68 15 PHE C C 1
ATOM 2527 O O . PHE C 1 17 ? 12.811 62.132 21.563 1.00 43.98 15 PHE C O 1
ATOM 2544 N N . LEU C 1 18 ? 13.638 60.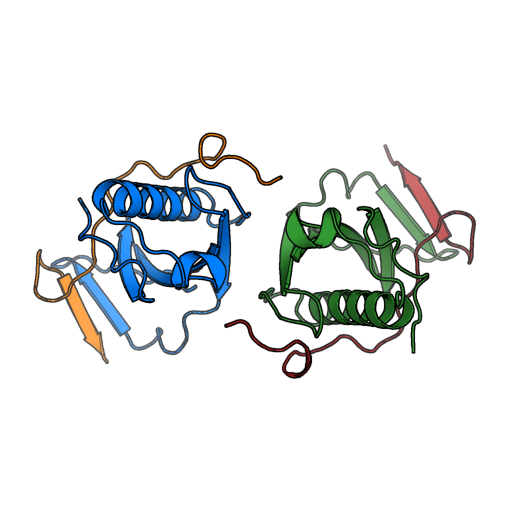815 23.207 1.00 37.70 16 LEU C N 1
ATOM 2545 C CA . LEU C 1 18 ? 15.024 61.240 23.058 1.00 44.48 16 LEU C CA 1
ATOM 2546 C C . LEU C 1 18 ? 15.905 60.042 22.735 1.00 46.41 16 LEU C C 1
ATOM 2547 O O . LEU C 1 18 ? 15.803 58.994 23.382 1.00 49.71 16 LEU C O 1
ATOM 2563 N N . HIS C 1 19 ? 16.777 60.214 21.744 1.00 43.63 17 HIS C N 1
ATOM 2564 C CA . HIS C 1 19 ? 17.719 59.192 21.304 1.00 40.69 17 HIS C CA 1
ATOM 2565 C C . HIS C 1 19 ? 19.116 59.555 21.788 1.00 46.42 17 HIS C C 1
ATOM 2566 O O . HIS C 1 19 ? 19.633 60.626 21.455 1.00 49.79 17 HIS C O 1
ATOM 2581 N N . ALA C 1 20 ? 19.721 58.670 22.577 1.00 53.57 18 ALA C N 1
ATOM 2582 C CA . ALA C 1 20 ? 21.105 58.839 23.003 1.00 60.69 18 ALA C CA 1
ATOM 2583 C C . ALA C 1 20 ? 21.803 57.495 22.882 1.00 65.04 18 ALA C C 1
ATOM 2584 O O . ALA C 1 20 ? 21.395 56.523 23.524 1.00 63.69 18 ALA C O 1
ATOM 2591 N N . GLY C 1 21 ? 22.843 57.434 22.056 1.00 78.08 19 GLY C N 1
ATOM 2592 C CA . GLY C 1 21 ? 23.533 56.189 21.827 1.00 80.36 19 GLY C CA 1
ATOM 2593 C C . GLY C 1 21 ? 22.588 55.127 21.300 1.00 72.59 19 GLY C C 1
ATOM 2594 O O . GLY C 1 21 ? 21.833 55.355 20.348 1.00 69.43 19 GLY C O 1
ATOM 2598 N N . PRO C 1 22 ? 22.629 53.933 21.888 1.00 63.94 20 PRO C N 1
ATOM 2599 C CA . PRO C 1 22 ? 21.729 52.852 21.462 1.00 65.28 20 PRO C CA 1
ATOM 2600 C C . PRO C 1 22 ? 20.367 52.840 22.141 1.00 57.98 20 PRO C C 1
ATOM 2601 O O . PRO C 1 22 ? 19.623 51.871 21.955 1.00 58.46 20 PRO C O 1
ATOM 2612 N N . ASN C 1 23 ? 20.017 53.867 22.912 1.00 55.75 21 ASN C N 1
ATOM 2613 C CA . ASN C 1 23 ? 18.794 53.861 23.700 1.00 53.81 21 ASN C CA 1
ATOM 2614 C C . ASN C 1 23 ? 17.849 54.973 23.264 1.00 53.53 21 ASN C C 1
ATOM 2615 O O . ASN C 1 23 ? 18.270 55.991 22.709 1.00 53.29 21 ASN C O 1
ATOM 2626 N N . VAL C 1 24 ? 16.558 54.754 23.514 1.00 48.21 22 VAL C N 1
ATOM 2627 C CA . VAL C 1 24 ? 15.529 55.779 23.381 1.00 43.28 22 VAL C CA 1
ATOM 2628 C C . VAL C 1 24 ? 14.853 55.959 24.736 1.00 45.82 22 VAL C C 1
ATOM 2629 O O . VAL C 1 24 ? 14.579 54.978 25.439 1.00 46.87 22 VAL C O 1
ATOM 2642 N N . TYR C 1 25 ? 14.616 57.216 25.116 1.00 40.36 23 TYR C N 1
ATOM 2643 C CA . TYR C 1 25 ? 14.019 57.562 26.400 1.00 46.89 23 TYR C CA 1
ATOM 2644 C C . TYR C 1 25 ? 12.714 58.311 26.171 1.00 45.69 23 TYR C C 1
ATOM 2645 O O . TYR C 1 25 ? 12.592 59.076 25.210 1.00 48.88 23 TYR C O 1
ATOM 2663 N N . LYS C 1 26 ? 11.737 58.084 27.047 1.00 37.47 24 LYS C N 1
ATOM 2664 C CA . LYS C 1 26 ? 10.479 58.825 27.038 1.00 37.49 24 LYS C CA 1
ATOM 2665 C C . LYS C 1 26 ? 10.463 59.801 28.213 1.00 37.97 24 LYS C C 1
ATOM 2666 O O . LYS C 1 26 ? 10.614 59.389 29.371 1.00 37.94 24 LYS C O 1
ATOM 2685 N N . PHE C 1 27 ? 10.286 61.088 27.908 1.00 37.11 25 PHE C N 1
ATOM 2686 C CA . PHE C 1 27 ? 10.258 62.162 28.892 1.00 40.39 25 PHE C CA 1
ATOM 2687 C C . PHE C 1 27 ? 8.920 62.888 28.845 1.00 42.88 25 PHE C C 1
ATOM 2688 O O . PHE C 1 27 ? 8.349 63.089 27.769 1.00 38.92 25 PHE C O 1
ATOM 2705 N N . LYS C 1 28 ? 8.418 63.269 30.018 1.00 38.18 26 LYS C N 1
ATOM 2706 C CA . LYS C 1 28 ? 7.257 64.142 30.124 1.00 41.99 26 LYS C CA 1
ATOM 2707 C C . LYS C 1 28 ? 7.624 65.335 30.992 1.00 43.28 26 LYS C C 1
ATOM 2708 O O . LYS C 1 28 ? 8.242 65.176 32.050 1.00 44.61 26 LYS C O 1
ATOM 2727 N N . ILE C 1 29 ? 7.233 66.526 30.544 1.00 43.48 27 ILE C N 1
ATOM 2728 C CA . ILE C 1 29 ? 7.477 67.768 31.268 1.00 42.00 27 ILE C CA 1
ATOM 2729 C C . ILE C 1 29 ? 6.129 68.324 31.708 1.00 44.87 27 ILE C C 1
ATOM 2730 O O . ILE C 1 29 ? 5.209 68.451 30.891 1.00 45.06 27 ILE C O 1
ATOM 2746 N N . ARG C 1 30 ? 6.020 68.659 32.993 1.00 43.14 28 ARG C N 1
ATOM 2747 C CA . ARG C 1 30 ? 4.813 69.225 33.582 1.00 44.56 28 ARG C CA 1
ATOM 2748 C C . ARG C 1 30 ? 5.187 70.479 34.359 1.00 46.17 28 ARG C C 1
ATOM 2749 O O . ARG C 1 30 ? 6.243 70.528 34.994 1.00 46.47 28 ARG C O 1
ATOM 2770 N N . TYR C 1 31 ? 4.322 71.487 34.309 1.00 47.62 29 TYR C N 1
ATOM 2771 C CA . TYR C 1 31 ? 4.564 72.763 34.967 1.00 54.88 29 TYR C CA 1
ATOM 2772 C C . TYR C 1 31 ? 3.501 73.003 36.030 1.00 54.62 29 TYR C C 1
ATOM 2773 O O . TYR C 1 31 ? 2.318 72.723 35.811 1.00 52.10 29 TYR C O 1
ATOM 2791 N N . GLY C 1 32 ? 3.933 73.521 37.182 1.00 58.28 30 GLY C N 1
ATOM 2792 C CA . GLY C 1 32 ? 3.053 73.721 38.316 1.00 66.92 30 GLY C CA 1
ATOM 2793 C C . GLY C 1 32 ? 2.264 75.018 38.251 1.00 73.92 30 GLY C C 1
ATOM 2794 O O . GLY C 1 32 ? 2.431 75.847 37.359 1.00 78.49 30 GLY C O 1
ATOM 2798 N N . LYS C 1 33 ? 1.399 75.198 39.255 1.00 118.56 31 LYS C N 1
ATOM 2799 C CA . LYS C 1 33 ? 0.479 76.334 39.262 1.00 120.02 31 LYS C CA 1
ATOM 2800 C C . LYS C 1 33 ? 1.219 77.661 39.139 1.00 120.86 31 LYS C C 1
ATOM 2801 O O . LYS C 1 33 ? 0.865 78.503 38.306 1.00 126.07 31 LYS C O 1
ATOM 2820 N N . SER C 1 34 ? 2.245 7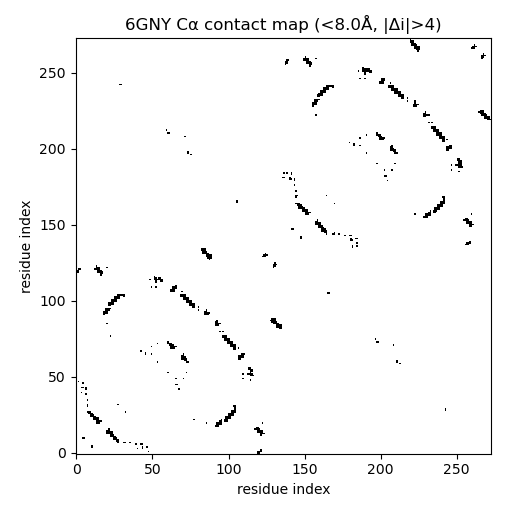7.871 39.963 1.00 83.59 32 SER C N 1
ATOM 2821 C CA . SER C 1 34 ? 2.931 79.159 39.963 1.00 92.40 32 SER C CA 1
ATOM 2822 C C . SER C 1 34 ? 3.543 79.449 38.598 1.00 107.17 32 SER C C 1
ATOM 2823 O O . SER C 1 34 ? 3.237 80.465 37.966 1.00 117.74 32 SER C O 1
ATOM 2831 N N . ILE C 1 35 ? 4.415 78.556 38.127 1.00 134.20 33 ILE C N 1
ATOM 2832 C CA . ILE C 1 35 ? 5.128 78.791 36.878 1.00 142.63 33 ILE C CA 1
ATOM 2833 C C . ILE C 1 35 ? 4.219 78.665 35.658 1.00 146.07 33 ILE C C 1
ATOM 2834 O O . ILE C 1 35 ? 4.572 79.148 34.576 1.00 147.66 33 ILE C O 1
ATOM 2850 N N . ARG C 1 36 ? 3.049 78.039 35.803 1.00 153.58 34 ARG C N 1
ATOM 2851 C CA . ARG C 1 36 ? 2.158 77.828 34.665 1.00 155.22 34 ARG C CA 1
ATOM 2852 C C . ARG C 1 36 ? 1.347 79.078 34.338 1.00 158.51 34 ARG C C 1
ATOM 2853 O O . ARG C 1 36 ? 1.234 79.463 33.169 1.00 161.88 34 ARG C O 1
ATOM 2874 N N . GLY C 1 37 ? 0.777 79.723 35.356 1.00 146.72 35 GLY C N 1
ATOM 2875 C CA . GLY C 1 37 ? -0.062 80.885 35.110 1.00 142.21 35 GLY C CA 1
ATOM 2876 C C . GLY C 1 37 ? 0.691 82.049 34.493 1.00 138.26 35 GLY C C 1
ATOM 2877 O O . GLY C 1 37 ? 0.174 82.737 33.610 1.00 137.96 35 GLY C O 1
ATOM 2881 N N . GLU C 1 38 ? 1.917 82.284 34.948 1.00 148.73 36 GLU C N 1
ATOM 2882 C CA . GLU C 1 38 ? 2.740 83.384 34.463 1.00 155.69 36 GLU C CA 1
ATOM 2883 C C . GLU C 1 38 ? 3.695 82.912 33.376 1.00 159.93 36 GLU C C 1
ATOM 2884 O O . GLU C 1 38 ? 4.278 81.828 33.473 1.00 164.44 36 GLU C O 1
ATOM 2896 N N . GLU C 1 39 ? 3.846 83.731 32.338 1.00 156.29 37 GLU C N 1
ATOM 2897 C CA . GLU C 1 39 ? 4.753 83.443 31.239 1.00 152.23 37 GLU C CA 1
ATOM 2898 C C . GLU C 1 39 ? 5.865 84.484 31.215 1.00 148.90 37 GLU C C 1
ATOM 2899 O O . GLU C 1 39 ? 5.671 85.634 31.623 1.00 144.72 37 GLU C O 1
ATOM 2911 N N . ILE C 1 40 ? 7.032 84.067 30.733 1.00 138.04 38 ILE C N 1
ATOM 2912 C CA . ILE C 1 40 ? 8.223 84.907 30.681 1.00 139.03 38 ILE C CA 1
ATOM 2913 C C . ILE C 1 40 ? 8.662 85.037 29.230 1.00 144.64 38 ILE C C 1
ATOM 2914 O O . ILE C 1 40 ? 8.600 84.069 28.464 1.00 148.91 38 ILE C O 1
ATOM 2930 N N . GLU C 1 41 ? 9.110 86.237 28.856 1.00 152.93 39 GLU C N 1
ATOM 2931 C CA . GLU C 1 41 ? 9.438 86.524 27.464 1.00 154.36 39 GLU C CA 1
ATOM 2932 C C . GLU C 1 41 ? 10.804 85.981 27.067 1.00 156.90 39 GLU C C 1
ATOM 2933 O O . GLU C 1 41 ? 11.002 85.624 25.900 1.00 165.49 39 GLU C O 1
ATOM 2945 N N . ASN C 1 42 ? 11.757 85.911 27.999 1.00 140.36 40 ASN C N 1
ATOM 2946 C CA . ASN C 1 42 ? 13.086 85.394 27.675 1.00 126.54 40 ASN C CA 1
ATOM 2947 C C . ASN C 1 42 ? 13.034 83.875 27.801 1.00 108.72 40 ASN C C 1
ATOM 2948 O O . ASN C 1 42 ? 13.441 83.279 28.800 1.00 99.32 40 ASN C O 1
ATOM 2959 N N . LYS C 1 43 ? 12.519 83.242 26.744 1.00 114.24 41 LYS C N 1
ATOM 2960 C CA . LYS C 1 43 ? 12.339 81.798 26.740 1.00 104.90 41 LYS C CA 1
ATOM 2961 C C . LYS C 1 43 ? 13.597 81.052 26.326 1.00 98.09 41 LYS C C 1
ATOM 2962 O O . LYS C 1 43 ? 13.691 79.844 26.568 1.00 90.19 41 LYS C O 1
ATOM 2981 N N . GLU C 1 44 ? 14.560 81.738 25.706 1.00 89.25 42 GLU C N 1
ATOM 2982 C CA . GLU C 1 44 ? 15.814 81.084 25.350 1.00 89.94 42 GLU C CA 1
ATOM 2983 C C . GLU C 1 44 ? 16.559 80.627 26.594 1.00 93.03 42 GLU C C 1
ATOM 2984 O O . GLU C 1 44 ? 17.084 79.508 26.638 1.00 88.69 42 GLU C O 1
ATOM 2996 N N . VAL C 1 45 ? 16.624 81.485 27.614 1.00 76.64 43 VAL C N 1
ATOM 2997 C CA . VAL C 1 45 ? 17.231 81.090 28.879 1.00 72.80 43 VAL C CA 1
ATOM 2998 C C . VAL C 1 45 ? 16.466 79.922 29.482 1.00 67.17 43 VAL C C 1
ATOM 2999 O O . VAL C 1 45 ? 17.059 78.944 29.954 1.00 70.75 43 VAL C O 1
ATOM 3012 N N . ILE C 1 46 ? 15.134 79.997 29.458 1.00 65.12 44 ILE C N 1
ATOM 3013 C CA . ILE C 1 46 ? 14.315 78.936 30.030 1.00 67.29 44 ILE C CA 1
ATOM 3014 C C . ILE C 1 46 ? 14.479 77.646 29.240 1.00 58.39 44 ILE C C 1
ATOM 3015 O O . ILE C 1 46 ? 14.626 76.563 29.817 1.00 58.70 44 ILE C O 1
ATOM 3031 N N . THR C 1 47 ? 14.460 77.733 27.909 1.00 54.97 45 THR C N 1
ATOM 3032 C CA . THR C 1 47 ? 14.622 76.530 27.102 1.00 54.34 45 THR C CA 1
ATOM 3033 C C . THR C 1 47 ? 15.971 75.876 27.370 1.00 49.98 45 THR C C 1
ATOM 3034 O O . THR C 1 47 ? 16.074 74.645 27.414 1.00 48.11 45 THR C O 1
ATOM 3045 N N . GLN C 1 48 ? 17.019 76.684 27.549 1.00 52.41 46 GLN C N 1
ATOM 3046 C CA . GLN C 1 48 ? 18.329 76.129 27.874 1.00 57.45 46 GLN C CA 1
ATOM 3047 C C . GLN C 1 48 ? 18.307 75.445 29.230 1.00 52.45 46 GLN C C 1
ATOM 3048 O O . GLN C 1 48 ? 18.881 74.362 29.400 1.00 52.99 46 GLN C O 1
ATOM 3062 N N . GLU C 1 49 ? 17.640 76.061 30.206 1.00 50.94 47 GLU C N 1
ATOM 3063 C CA . GLU C 1 49 ? 17.548 75.469 31.535 1.00 48.91 47 GLU C CA 1
ATOM 3064 C C . GLU C 1 49 ? 16.816 74.136 31.497 1.00 48.91 47 GLU C C 1
ATOM 3065 O O . GLU C 1 49 ? 17.157 73.210 32.243 1.00 48.79 47 GLU C O 1
ATOM 3077 N N . LEU C 1 50 ? 15.796 74.022 30.645 1.00 46.21 48 LEU C N 1
ATOM 3078 C CA . LEU C 1 50 ? 15.039 72.777 30.577 1.00 46.53 48 LEU C CA 1
ATOM 3079 C C . LEU C 1 50 ? 15.853 71.670 29.923 1.00 44.57 48 LEU C C 1
ATOM 3080 O O . LEU C 1 50 ? 15.847 70.529 30.398 1.00 42.57 48 LEU C O 1
ATOM 3096 N N . GLU C 1 51 ? 16.576 71.978 28.843 1.00 46.77 49 GLU C N 1
ATOM 3097 C CA . GLU C 1 51 ? 17.483 70.976 28.295 1.00 47.35 49 GLU C CA 1
ATOM 3098 C C . GLU C 1 51 ? 18.545 70.596 29.322 1.00 44.84 49 GLU C C 1
ATOM 3099 O O . GLU C 1 51 ? 18.857 69.412 29.492 1.00 46.17 49 GLU C O 1
ATOM 3111 N N . ASP C 1 52 ? 19.113 71.587 30.016 1.00 50.71 50 ASP C N 1
ATOM 3112 C CA . ASP C 1 52 ? 20.056 71.287 31.089 1.00 52.64 50 ASP C CA 1
ATOM 3113 C C . ASP C 1 52 ? 19.438 70.340 32.112 1.00 46.42 50 ASP C C 1
ATOM 3114 O O . ASP C 1 52 ? 20.090 69.393 32.565 1.00 48.29 50 ASP C O 1
ATOM 3123 N N . SER C 1 53 ? 18.175 70.579 32.486 1.00 49.77 51 SER C N 1
ATOM 3124 C CA . SER C 1 53 ? 17.513 69.721 33.468 1.00 51.00 51 SER C CA 1
ATOM 3125 C C . SER C 1 53 ? 17.343 68.301 32.941 1.00 49.91 51 SER C C 1
ATOM 3126 O O . SER C 1 53 ? 17.530 67.329 33.683 1.00 42.81 51 SER C O 1
ATOM 3134 N N . VAL C 1 54 ? 16.972 68.161 31.665 1.00 41.23 52 VAL C N 1
ATOM 3135 C CA . VAL C 1 54 ? 16.848 66.836 31.063 1.00 40.60 52 VAL C CA 1
ATOM 3136 C C . VAL C 1 54 ? 18.188 66.117 31.089 1.00 41.71 52 VAL C C 1
ATOM 3137 O O . VAL C 1 54 ? 18.261 64.918 31.381 1.00 44.68 52 VAL C O 1
ATOM 3150 N N . ARG C 1 55 ? 19.270 66.830 30.770 1.00 43.20 53 ARG C N 1
ATOM 3151 C CA . ARG C 1 55 ? 20.586 66.200 30.769 1.00 45.05 53 ARG C CA 1
ATOM 3152 C C . ARG C 1 55 ? 21.027 65.804 32.175 1.00 53.11 53 ARG C C 1
ATOM 3153 O O . ARG C 1 55 ? 21.717 64.791 32.343 1.00 46.63 53 ARG C O 1
ATOM 3174 N N . VAL C 1 56 ? 20.645 66.574 33.196 1.00 45.27 54 VAL C N 1
ATOM 3175 C CA . VAL C 1 56 ? 20.955 66.166 34.564 1.00 49.92 54 VAL C CA 1
ATOM 3176 C C . VAL C 1 56 ? 20.232 64.868 34.902 1.00 44.97 54 VAL C C 1
ATOM 3177 O O . VAL C 1 56 ? 20.808 63.959 35.512 1.00 46.22 54 VAL C O 1
ATOM 3190 N N . VAL C 1 57 ? 18.966 64.752 34.494 1.00 43.11 55 VAL C N 1
ATOM 3191 C CA . VAL C 1 57 ? 18.208 63.535 34.772 1.00 42.62 55 VAL C CA 1
ATOM 3192 C C . VAL C 1 57 ? 18.860 62.334 34.094 1.00 51.95 55 VAL C C 1
ATOM 3193 O O . VAL C 1 57 ? 19.013 61.267 34.703 1.00 45.65 55 VAL C O 1
ATOM 3206 N N . LEU C 1 58 ? 19.259 62.485 32.826 1.00 43.56 56 LEU C N 1
ATOM 3207 C CA . LEU C 1 58 ? 19.959 61.404 32.137 1.00 51.41 56 LEU C CA 1
ATOM 3208 C C . LEU C 1 58 ? 21.310 61.105 32.775 1.00 54.85 56 LEU C C 1
ATOM 3209 O O . LEU C 1 58 ? 21.822 59.988 32.644 1.00 56.23 56 LEU C O 1
ATOM 3225 N N . GLY C 1 59 ? 21.910 62.085 33.448 1.00 48.57 57 GLY C N 1
ATOM 3226 C CA . GLY C 1 59 ? 23.169 61.881 34.130 1.00 50.44 57 GLY C CA 1
ATOM 3227 C C . GLY C 1 59 ? 23.058 61.270 35.507 1.00 53.72 57 GLY C C 1
ATOM 3228 O O . GLY C 1 59 ? 24.082 60.986 36.134 1.00 53.96 57 GLY C O 1
ATOM 3232 N N . ASN C 1 60 ? 21.842 61.060 36.003 1.00 49.34 58 ASN C N 1
ATOM 3233 C CA . ASN C 1 60 ? 21.623 60.513 37.339 1.00 57.35 58 ASN C CA 1
ATOM 3234 C C . ASN C 1 60 ? 20.482 59.505 37.320 1.00 58.09 58 ASN C C 1
ATOM 3235 O O . ASN C 1 60 ? 19.628 59.488 38.212 1.00 56.18 58 ASN C O 1
ATOM 3246 N N . LEU C 1 61 ? 20.478 58.632 36.306 1.00 60.64 59 LEU C N 1
ATOM 3247 C CA . LEU C 1 61 ? 19.357 57.725 36.077 1.00 60.83 59 LEU C CA 1
ATOM 3248 C C . LEU C 1 61 ? 19.023 56.895 37.310 1.00 61.54 59 LEU C C 1
ATOM 3249 O O . LEU C 1 61 ? 17.851 56.582 37.550 1.00 59.35 59 LEU C O 1
ATOM 3265 N N . ASP C 1 62 ? 20.031 56.516 38.092 1.00 52.25 60 ASP C N 1
ATOM 3266 C CA . ASP C 1 62 ? 19.842 55.636 39.238 1.00 56.19 60 ASP C CA 1
ATOM 3267 C C . ASP C 1 62 ? 19.816 56.379 40.570 1.00 54.60 60 ASP C C 1
ATOM 3268 O O . ASP C 1 62 ? 19.853 55.733 41.622 1.00 56.79 60 ASP C O 1
ATOM 3277 N N . ASN C 1 63 ? 19.759 57.709 40.556 1.00 57.71 61 ASN C N 1
ATOM 3278 C CA . ASN C 1 63 ? 19.686 58.463 41.804 1.00 57.79 61 ASN C CA 1
ATOM 3279 C C . ASN C 1 63 ? 19.030 59.817 41.559 1.00 50.63 61 ASN C C 1
ATOM 3280 O O . ASN C 1 63 ? 19.651 60.864 41.754 1.00 50.75 61 ASN C O 1
ATOM 3291 N N . LEU C 1 64 ? 17.773 59.802 41.124 1.00 48.70 62 LEU C N 1
ATOM 3292 C CA . LEU C 1 64 ? 17.065 61.048 40.876 1.00 46.68 62 LEU C CA 1
ATOM 3293 C C . LEU C 1 64 ? 16.901 61.827 42.175 1.00 47.26 62 LEU C C 1
ATOM 3294 O O . LEU C 1 64 ? 16.597 61.261 43.228 1.00 48.55 62 LEU C O 1
ATOM 3310 N N . GLN C 1 65 ? 17.120 63.136 42.095 1.00 46.58 63 GLN C N 1
ATOM 3311 C CA . GLN C 1 65 ? 16.980 64.040 43.225 1.00 47.16 63 GLN C CA 1
ATOM 3312 C C . GLN C 1 65 ? 16.481 65.367 42.679 1.00 47.07 63 GLN C C 1
ATOM 3313 O O . GLN C 1 65 ? 16.759 65.697 41.519 1.00 46.30 63 GLN C O 1
ATOM 3327 N N . PRO C 1 66 ? 15.735 66.137 43.464 1.00 45.70 64 PRO C N 1
ATOM 3328 C CA . PRO C 1 66 ? 15.301 67.454 42.992 1.00 45.22 64 PRO C CA 1
ATOM 3329 C C . PRO C 1 66 ? 16.470 68.425 42.942 1.00 45.79 64 PRO C C 1
ATOM 3330 O O . PRO C 1 66 ? 17.487 68.256 43.616 1.00 47.38 64 PRO C O 1
ATOM 3341 N N . PHE C 1 67 ? 16.327 69.442 42.096 1.00 45.46 65 PHE C N 1
ATOM 3342 C CA . PHE C 1 67 ? 17.375 70.439 41.950 1.00 46.47 65 PHE C CA 1
ATOM 3343 C C . PHE C 1 67 ? 16.757 71.750 41.491 1.00 50.06 65 PHE C C 1
ATOM 3344 O O . PHE C 1 67 ? 15.639 71.788 40.971 1.00 49.11 65 PHE C O 1
ATOM 3361 N N . ALA C 1 68 ? 17.502 72.830 41.703 1.00 53.86 66 ALA C N 1
ATOM 3362 C CA . ALA C 1 68 ? 17.041 74.177 41.407 1.00 53.28 66 ALA C CA 1
ATOM 3363 C C . ALA C 1 68 ? 17.828 74.763 40.244 1.00 52.71 66 ALA C C 1
ATOM 3364 O O . ALA C 1 68 ? 19.063 74.722 40.239 1.00 50.76 66 ALA C O 1
ATOM 3371 N N . THR C 1 69 ? 17.111 75.296 39.263 1.00 61.17 67 THR C N 1
ATOM 3372 C CA . THR C 1 69 ? 17.706 76.130 38.234 1.00 61.81 67 THR C CA 1
ATOM 3373 C C . THR C 1 69 ? 17.489 77.592 38.618 1.00 55.84 67 THR C C 1
ATOM 3374 O O . THR C 1 69 ? 16.956 77.907 39.686 1.00 57.41 67 THR C O 1
ATOM 3385 N N . GLU C 1 70 ? 17.898 78.501 37.734 1.00 53.74 68 GLU C N 1
ATOM 3386 C CA . GLU C 1 70 ? 17.731 79.919 38.028 1.00 61.52 68 GLU C CA 1
ATOM 3387 C C . GLU C 1 70 ? 16.260 80.276 38.193 1.00 57.72 68 GLU C C 1
ATOM 3388 O O . GLU C 1 70 ? 15.915 81.136 39.011 1.00 62.05 68 GLU C O 1
ATOM 3400 N N . HIS C 1 71 ? 15.379 79.628 37.430 1.00 61.55 69 HIS C N 1
ATOM 3401 C CA . HIS C 1 71 ? 13.966 79.975 37.433 1.00 64.01 69 HIS C CA 1
ATOM 3402 C C . HIS C 1 71 ? 13.058 78.889 37.991 1.00 57.47 69 HIS C C 1
ATOM 3403 O O . HIS C 1 71 ? 11.894 79.183 38.282 1.00 61.38 69 HIS C O 1
ATOM 3417 N N . PHE C 1 72 ? 13.544 77.659 38.161 1.00 58.18 70 PHE C N 1
ATOM 3418 C CA . PHE C 1 72 ? 12.670 76.545 38.506 1.00 61.51 70 PHE C CA 1
ATOM 3419 C C . PHE C 1 72 ? 13.272 75.698 39.614 1.00 50.24 70 PHE C C 1
ATOM 3420 O O . PHE C 1 72 ? 14.483 75.696 39.844 1.00 56.06 70 PHE C O 1
ATOM 3437 N N . ILE C 1 73 ? 12.393 74.970 40.294 1.00 52.40 71 ILE C N 1
ATOM 3438 C CA . ILE C 1 73 ? 12.749 73.759 41.021 1.00 50.39 71 ILE C CA 1
ATOM 3439 C C . ILE C 1 73 ? 12.216 72.585 40.211 1.00 53.58 71 ILE C C 1
ATOM 3440 O O . ILE C 1 73 ? 11.042 72.581 39.821 1.00 58.84 71 ILE C O 1
ATOM 3456 N N . VAL C 1 74 ? 13.068 71.596 39.952 1.00 44.24 72 VAL C N 1
ATOM 3457 C CA . VAL C 1 74 ? 12.691 70.418 39.179 1.00 41.85 72 VAL C CA 1
ATOM 3458 C C . VAL C 1 74 ? 12.656 69.206 40.101 1.00 44.22 72 VAL C C 1
ATOM 3459 O O . VAL C 1 74 ? 13.644 68.906 40.782 1.00 45.69 72 VAL C O 1
ATOM 3472 N N . PHE C 1 75 ? 11.520 68.502 40.104 1.00 45.21 73 PHE C N 1
ATOM 3473 C CA . PHE C 1 75 ? 11.336 67.251 40.835 1.00 44.10 73 PHE C CA 1
ATOM 3474 C C . PHE C 1 75 ? 11.221 66.103 39.838 1.00 41.19 73 PHE C C 1
ATOM 3475 O O . PHE C 1 75 ? 10.123 65.818 39.339 1.00 41.10 73 PHE C O 1
ATOM 3492 N N . PRO C 1 76 ? 12.311 65.406 39.516 1.00 46.03 74 PRO C N 1
ATOM 3493 C CA . PRO C 1 76 ? 12.220 64.310 38.543 1.00 40.66 74 PRO C CA 1
ATOM 3494 C C . PRO C 1 76 ? 11.771 63.004 39.182 1.00 42.95 74 PRO C C 1
ATOM 3495 O O . PRO C 1 76 ? 12.118 62.689 40.325 1.00 42.62 74 PRO C O 1
ATOM 3506 N N . TYR C 1 77 ? 10.981 62.244 38.422 1.00 41.49 75 TYR C N 1
ATOM 3507 C CA . TYR C 1 77 ? 10.464 60.951 38.846 1.00 42.73 75 TYR C CA 1
ATOM 3508 C C . TYR C 1 77 ? 10.497 59.973 37.681 1.00 42.66 75 TYR C C 1
ATOM 3509 O O . TYR C 1 77 ? 10.346 60.367 36.523 1.00 41.85 75 TYR C O 1
ATOM 3527 N N . LYS C 1 78 ? 10.689 58.695 38.001 1.00 44.75 76 LYS C N 1
ATOM 3528 C CA . LYS C 1 78 ? 10.560 57.607 37.042 1.00 52.47 76 LYS C CA 1
ATOM 3529 C C . LYS C 1 78 ? 9.307 56.799 37.344 1.00 55.93 76 LYS C C 1
ATOM 3530 O O . LYS C 1 78 ? 8.902 56.663 38.501 1.00 55.72 76 LYS C O 1
ATOM 3549 N N . SER C 1 79 ? 8.702 56.259 36.289 1.00 46.43 77 SER C N 1
ATOM 3550 C CA . SER C 1 79 ? 7.604 55.314 36.414 1.00 51.15 77 SER C CA 1
ATOM 3551 C C . SER C 1 79 ? 7.763 54.260 35.329 1.00 49.27 77 SER C C 1
ATOM 3552 O O . SER C 1 79 ? 8.396 54.494 34.298 1.00 47.82 77 SER C O 1
ATOM 3560 N N . LYS C 1 80 ? 7.169 53.094 35.553 1.00 55.85 78 LYS C N 1
ATOM 3561 C CA . LYS C 1 80 ? 7.339 52.006 34.603 1.00 61.25 78 LYS C CA 1
ATOM 3562 C C . LYS C 1 80 ? 6.707 52.384 33.272 1.00 60.90 78 LYS C C 1
ATOM 3563 O O . LYS C 1 80 ? 5.567 52.856 33.222 1.00 58.33 78 LYS C O 1
ATOM 3582 N N . TRP C 1 81 ? 7.462 52.200 32.193 1.00 58.56 79 TRP C N 1
ATOM 3583 C CA . TRP C 1 81 ? 6.956 52.418 30.841 1.00 64.79 79 TRP C CA 1
ATOM 3584 C C . TRP C 1 81 ? 6.189 51.169 30.429 1.00 73.23 79 TRP C C 1
ATOM 3585 O O . TRP C 1 81 ? 6.780 50.182 29.983 1.00 71.12 79 TRP C O 1
ATOM 3606 N N . GLU C 1 82 ? 4.866 51.204 30.573 1.00 74.00 80 GLU C N 1
ATOM 3607 C CA . GLU C 1 82 ? 4.053 50.033 30.281 1.00 88.31 80 GLU C CA 1
ATOM 3608 C C . GLU C 1 82 ? 3.902 49.861 28.774 1.00 77.58 80 GLU C C 1
ATOM 3609 O O . GLU C 1 82 ? 3.900 50.832 28.014 1.00 64.40 80 GLU C O 1
ATOM 3621 N N . ARG C 1 83 ? 3.751 48.608 28.348 1.00 107.55 81 ARG C N 1
ATOM 3622 C CA . ARG C 1 83 ? 3.672 48.274 26.924 1.00 116.20 81 ARG C CA 1
ATOM 3623 C C . ARG C 1 83 ? 4.814 48.910 26.141 1.00 107.86 81 ARG C C 1
ATOM 3624 O O . ARG C 1 83 ? 4.636 49.401 25.024 1.00 107.14 81 ARG C O 1
ATOM 3645 N N . VAL C 1 84 ? 6.005 48.903 26.738 1.00 86.26 82 VAL C N 1
ATOM 3646 C CA . VAL C 1 84 ? 7.192 49.268 25.980 1.00 76.61 82 VAL C CA 1
ATOM 3647 C C . VAL C 1 84 ? 7.693 48.044 25.234 1.00 76.58 82 VAL C C 1
ATOM 3648 O O . VAL C 1 84 ? 8.425 48.177 24.246 1.00 75.85 82 VAL C O 1
ATOM 3661 N N . SER C 1 85 ? 7.312 46.850 25.696 1.00 75.47 83 SER C N 1
ATOM 3662 C CA . SER C 1 85 ? 7.596 45.619 24.975 1.00 77.50 83 SER C CA 1
ATOM 3663 C C . SER C 1 85 ? 6.791 45.532 23.686 1.00 67.35 83 SER C C 1
ATOM 3664 O O . SER C 1 85 ? 7.156 44.760 22.792 1.00 68.40 83 SER C O 1
ATOM 3672 N N . HIS C 1 86 ? 5.695 46.287 23.581 1.00 70.05 84 HIS C N 1
ATOM 3673 C CA . HIS C 1 86 ? 4.858 46.282 22.390 1.00 83.62 84 HIS C CA 1
ATOM 3674 C C . HIS C 1 86 ? 5.217 47.406 21.425 1.00 80.41 84 HIS C C 1
ATOM 3675 O O . HIS C 1 86 ? 4.457 47.673 20.488 1.00 76.87 84 HIS C O 1
ATOM 3689 N N . LEU C 1 87 ? 6.356 48.062 21.630 1.00 77.00 85 LEU C N 1
ATOM 3690 C CA . LEU C 1 87 ? 6.837 49.118 20.754 1.00 72.58 85 LEU C CA 1
ATOM 3691 C C . LEU C 1 87 ? 8.210 48.747 20.216 1.00 70.83 85 LEU C C 1
ATOM 3692 O O . LEU C 1 87 ? 8.993 48.063 20.885 1.00 66.37 85 LEU C O 1
ATOM 3708 N N . LYS C 1 88 ? 8.495 49.204 19.000 1.00 61.02 86 LYS C N 1
ATOM 3709 C CA . LYS C 1 88 ? 9.785 48.982 18.363 1.00 60.75 86 LYS C CA 1
ATOM 3710 C C . LYS C 1 88 ? 10.283 50.317 17.831 1.00 53.59 86 LYS C C 1
ATOM 3711 O O . LYS C 1 88 ? 9.560 51.008 17.107 1.00 53.12 86 LYS C O 1
ATOM 3730 N N . PHE C 1 89 ? 11.497 50.691 18.218 1.00 52.02 87 PHE C N 1
ATOM 3731 C CA . PHE C 1 89 ? 12.107 51.947 17.805 1.00 50.45 87 PHE C CA 1
ATOM 3732 C C . PHE C 1 89 ? 13.309 51.642 16.923 1.00 54.49 87 PHE C C 1
ATOM 3733 O O . PHE C 1 89 ? 14.132 50.789 17.268 1.00 59.29 87 PHE C O 1
ATOM 3750 N N . LYS C 1 90 ? 13.424 52.356 15.807 1.00 51.38 88 LYS C N 1
ATOM 3751 C CA . LYS C 1 90 ? 14.509 52.129 14.866 1.00 52.62 88 LYS C CA 1
ATOM 3752 C C . LYS C 1 90 ? 15.173 53.444 14.489 1.00 51.80 88 LYS C C 1
ATOM 3753 O O . LYS C 1 90 ? 14.529 54.495 14.423 1.00 50.72 88 LYS C O 1
ATOM 3772 N N . HIS C 1 91 ? 16.479 53.363 14.257 1.00 52.75 89 HIS C N 1
ATOM 3773 C CA . HIS C 1 91 ? 17.273 54.430 13.653 1.00 52.96 89 HIS C CA 1
ATOM 3774 C C . HIS C 1 91 ? 17.928 53.816 12.422 1.00 56.66 89 HIS C C 1
ATOM 3775 O O . HIS C 1 91 ? 18.951 53.134 12.537 1.00 56.74 89 HIS C O 1
ATOM 3789 N N . GLY C 1 92 ? 17.330 54.030 11.255 1.00 56.00 90 GLY C N 1
ATOM 3790 C CA . GLY C 1 92 ? 17.744 53.275 10.083 1.00 60.51 90 GLY C CA 1
ATOM 3791 C C . GLY C 1 92 ? 17.420 51.809 10.298 1.00 64.41 90 GLY C C 1
ATOM 3792 O O . GLY C 1 92 ? 16.279 51.449 10.607 1.00 59.28 90 GLY C O 1
ATOM 3796 N N . GLU C 1 93 ? 18.428 50.948 10.155 1.00 66.94 91 GLU C N 1
ATOM 3797 C CA . GLU C 1 93 ? 18.263 49.528 10.439 1.00 67.82 91 GLU C CA 1
ATOM 3798 C C . GLU C 1 93 ? 18.582 49.159 11.884 1.00 63.37 91 GLU C C 1
ATOM 3799 O O . GLU C 1 93 ? 18.346 48.012 12.278 1.00 65.04 91 GLU C O 1
ATOM 3811 N N . ILE C 1 94 ? 19.092 50.093 12.683 1.00 60.15 92 ILE C N 1
ATOM 3812 C CA . ILE C 1 94 ? 19.503 49.783 14.048 1.00 59.81 92 ILE C CA 1
ATOM 3813 C C . ILE C 1 94 ? 18.286 49.812 14.961 1.00 64.08 92 ILE C C 1
ATOM 3814 O O . ILE C 1 94 ? 17.495 50.761 14.934 1.00 55.81 92 ILE C O 1
ATOM 3830 N N . ILE C 1 95 ? 18.134 48.769 15.768 1.00 61.57 93 ILE C N 1
ATOM 3831 C CA . ILE C 1 95 ? 17.090 48.731 16.783 1.00 60.22 93 ILE C CA 1
ATOM 3832 C C . ILE C 1 95 ? 17.573 49.506 18.000 1.00 61.06 93 ILE C C 1
ATOM 3833 O O . ILE C 1 95 ? 18.653 49.230 18.538 1.00 63.23 93 ILE C O 1
ATOM 3849 N N . LEU C 1 96 ? 16.772 50.467 18.448 1.00 54.89 94 LEU C N 1
ATOM 3850 C CA . LEU C 1 96 ? 17.088 51.227 19.647 1.00 56.26 94 LEU C CA 1
ATOM 3851 C C . LEU C 1 96 ? 16.387 50.589 20.834 1.00 51.91 94 LEU C C 1
ATOM 3852 O O . LEU C 1 96 ? 15.233 50.161 20.736 1.00 52.68 94 LEU C O 1
ATOM 3868 N N . ILE C 1 97 ? 17.093 50.516 21.954 1.00 52.20 95 ILE C N 1
ATOM 3869 C CA . ILE C 1 97 ? 16.586 49.853 23.149 1.00 57.93 95 ILE C CA 1
ATOM 3870 C C . ILE C 1 97 ? 15.853 50.903 23.976 1.00 53.56 95 ILE C C 1
ATOM 3871 O O . ILE C 1 97 ? 16.491 51.864 24.435 1.00 51.46 95 ILE C O 1
ATOM 3887 N N . PRO C 1 98 ? 14.545 50.769 24.186 1.00 55.42 96 PRO C N 1
ATOM 3888 C CA . PRO C 1 98 ? 13.839 51.738 25.030 1.00 50.84 96 PRO C CA 1
ATOM 3889 C C . PRO C 1 98 ? 14.206 51.550 26.493 1.00 56.63 96 PRO C C 1
ATOM 3890 O O . PRO C 1 98 ? 14.178 50.435 27.016 1.00 54.91 96 PRO C O 1
ATOM 3901 N N . TYR C 1 99 ? 14.575 52.643 27.141 1.00 59.13 97 TYR C N 1
ATOM 3902 C CA . TYR C 1 99 ? 14.782 52.611 28.581 1.00 54.93 97 TYR C CA 1
ATOM 3903 C C . TYR C 1 99 ? 13.447 52.336 29.269 1.00 53.57 97 TYR C C 1
ATOM 3904 O O . TYR C 1 99 ? 12.470 53.049 29.013 1.00 51.74 97 TYR C O 1
ATOM 3922 N N . PRO C 1 100 ? 13.357 51.316 30.147 1.00 54.34 98 PRO C N 1
ATOM 3923 C CA . PRO C 1 100 ? 12.036 50.829 30.582 1.00 57.43 98 PRO C CA 1
ATOM 3924 C C . PRO C 1 100 ? 11.280 51.745 31.537 1.00 57.26 98 PRO C C 1
ATOM 3925 O O . PRO C 1 100 ? 10.230 51.350 32.053 1.00 55.00 98 PRO C O 1
ATOM 3936 N N . PHE C 1 101 ? 11.790 52.943 31.807 1.00 47.62 99 PHE C N 1
ATOM 3937 C CA . PHE C 1 101 ? 11.132 53.876 32.709 1.00 46.70 99 PHE C CA 1
ATOM 3938 C C . PHE C 1 101 ? 10.848 55.186 31.991 1.00 44.63 99 PHE C C 1
ATOM 3939 O O . PHE C 1 101 ? 11.693 55.694 31.249 1.00 43.58 99 PHE C O 1
ATOM 3956 N N . VAL C 1 102 ? 9.662 55.732 32.233 1.00 44.45 100 VAL C N 1
ATOM 3957 C CA . VAL C 1 102 ? 9.297 57.063 31.761 1.00 46.33 100 VAL C CA 1
ATOM 3958 C C . VAL C 1 102 ? 9.740 58.082 32.802 1.00 45.37 100 VAL C C 1
ATOM 3959 O O . VAL C 1 102 ? 9.508 57.894 34.001 1.00 43.30 100 VAL C O 1
ATOM 3972 N N . PHE C 1 103 ? 10.369 59.166 32.348 1.00 43.91 101 PHE C N 1
ATOM 3973 C CA . PHE C 1 103 ? 10.820 60.238 33.229 1.00 42.72 101 PHE C CA 1
ATOM 3974 C C . PHE C 1 103 ? 9.814 61.380 33.181 1.00 51.31 101 PHE C C 1
ATOM 3975 O O . PHE C 1 103 ? 9.495 61.884 32.099 1.00 46.61 101 PHE C O 1
ATOM 3992 N N . THR C 1 104 ? 9.295 61.766 34.3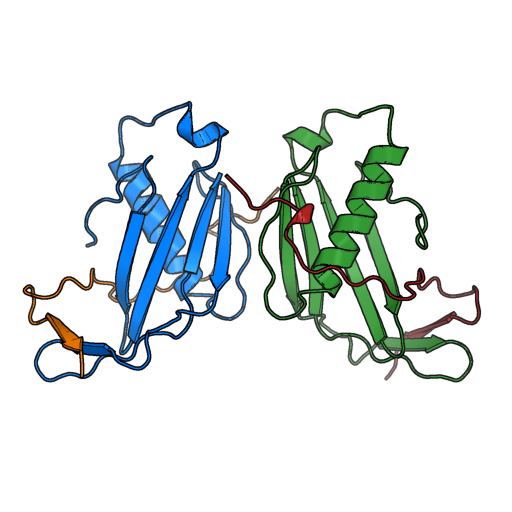40 1.00 40.32 102 THR C N 1
ATOM 3993 C CA . THR C 1 104 ? 8.438 62.938 34.458 1.00 40.20 102 THR C CA 1
ATOM 3994 C C . THR C 1 104 ? 9.188 63.998 35.253 1.00 49.00 102 THR C C 1
ATOM 3995 O O . THR C 1 104 ? 9.625 63.742 36.384 1.00 43.63 102 THR C O 1
ATOM 4006 N N . LEU C 1 105 ? 9.340 65.178 34.660 1.00 42.09 103 LEU C N 1
ATOM 4007 C CA . LEU C 1 105 ? 9.948 66.324 35.323 1.00 41.73 103 LEU C CA 1
ATOM 4008 C C . LEU C 1 105 ? 8.824 67.253 35.766 1.00 46.91 103 LEU C C 1
ATOM 4009 O O . LEU C 1 105 ? 8.175 67.893 34.933 1.00 40.40 103 LEU C O 1
ATOM 4025 N N . TYR C 1 106 ? 8.563 67.298 37.069 1.00 40.64 104 TYR C N 1
ATOM 4026 C CA . TYR C 1 106 ? 7.598 68.252 37.608 1.00 41.69 104 TYR C CA 1
ATOM 4027 C C . TYR C 1 106 ? 8.352 69.556 37.828 1.00 43.36 104 TYR C C 1
ATOM 4028 O O . TYR C 1 106 ? 9.131 69.683 38.774 1.00 43.60 104 TYR C O 1
ATOM 4046 N N . VAL C 1 107 ? 8.141 70.524 36.941 1.00 45.44 105 VAL C N 1
ATOM 4047 C CA . VAL C 1 107 ? 8.850 71.798 37.001 1.00 45.08 105 VAL C CA 1
ATOM 4048 C C . VAL C 1 107 ? 7.995 72.771 37.803 1.00 49.20 105 VAL C C 1
ATOM 4049 O O . VAL C 1 107 ? 6.854 73.065 37.428 1.00 53.25 105 VAL C O 1
ATOM 4062 N N . GLU C 1 108 ? 8.548 73.275 38.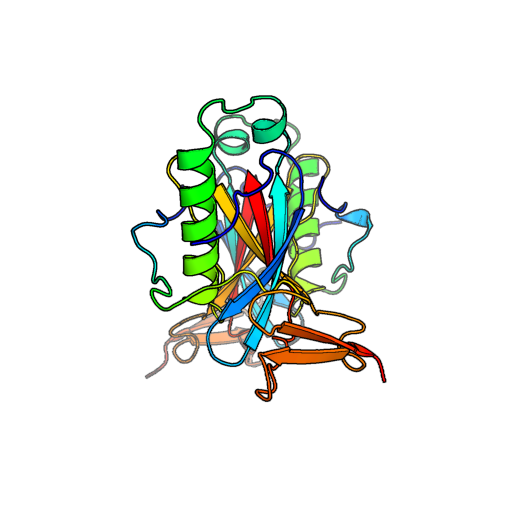902 1.00 56.04 106 GLU C N 1
ATOM 4063 C CA . GLU C 1 108 ? 7.795 74.118 39.827 1.00 55.98 106 GLU C CA 1
ATOM 4064 C C . GLU C 1 108 ? 8.473 75.461 40.056 1.00 56.25 106 GLU C C 1
ATOM 4065 O O . GLU C 1 108 ? 9.687 75.605 39.903 1.00 51.13 106 GLU C O 1
ATOM 4078 N N . GLY D 2 11 ? 16.095 75.845 49.219 1.00 97.28 175 GLY D N 1
ATOM 4079 C CA . GLY D 2 11 ? 16.631 74.769 50.031 1.00 99.70 175 GLY D CA 1
ATOM 4080 C C . GLY D 2 11 ? 16.897 73.506 49.233 1.00 98.12 175 GLY D C 1
ATOM 4081 O O . GLY D 2 11 ? 16.954 72.410 49.790 1.00 98.12 175 GLY D O 1
ATOM 4084 N N . TYR D 2 12 ? 17.051 73.662 47.922 1.00 70.87 176 TYR D N 1
ATOM 4085 C CA . TYR D 2 12 ? 17.345 72.556 47.024 1.00 68.57 176 TYR D CA 1
ATOM 4086 C C . TYR D 2 12 ? 18.737 72.727 46.427 1.00 69.17 176 TYR D C 1
ATOM 4087 O O . TYR D 2 12 ? 19.243 73.846 46.295 1.00 70.52 176 TYR D O 1
ATOM 4105 N N . ILE D 2 13 ? 19.360 71.601 46.079 1.00 68.88 177 ILE D N 1
ATOM 4106 C CA . ILE D 2 13 ? 20.702 71.630 45.510 1.00 69.93 177 ILE D CA 1
ATOM 4107 C C . ILE D 2 13 ? 20.666 72.306 44.145 1.00 67.51 177 ILE D C 1
ATOM 4108 O O . ILE D 2 13 ? 19.714 72.141 43.371 1.00 64.54 177 ILE D O 1
ATOM 4124 N N . SER D 2 14 ? 21.706 73.078 43.844 1.00 69.72 178 SER D N 1
ATOM 4125 C CA . SER D 2 14 ? 21.784 73.755 42.557 1.00 68.71 178 SER D CA 1
ATOM 4126 C C . SER D 2 14 ? 22.057 72.759 41.437 1.00 66.66 178 SER D C 1
ATOM 4127 O O . SER D 2 14 ? 22.810 71.796 41.608 1.00 67.45 178 SER D O 1
ATOM 4135 N N . ILE D 2 15 ? 21.435 72.996 40.279 1.00 64.72 179 ILE D N 1
ATOM 4136 C CA . ILE D 2 15 ? 21.713 72.177 39.102 1.00 63.58 179 ILE D CA 1
ATOM 4137 C C . ILE D 2 15 ? 23.204 72.159 38.792 1.00 66.19 179 ILE D C 1
ATOM 4138 O O . ILE D 2 15 ? 23.728 71.164 38.274 1.00 65.92 179 ILE D O 1
ATOM 4154 N N . ASP D 2 16 ? 23.914 73.245 39.105 1.00 69.45 180 ASP D N 1
ATOM 4155 C CA . ASP D 2 16 ? 25.330 73.337 38.769 1.00 73.00 180 ASP D CA 1
ATOM 4156 C C . ASP D 2 16 ? 26.206 72.428 39.622 1.00 74.65 180 ASP D C 1
ATOM 4157 O O . ASP D 2 16 ? 27.387 72.262 39.299 1.00 77.74 180 ASP D O 1
ATOM 4166 N N . ALA D 2 17 ? 25.669 71.840 40.689 1.00 73.47 181 ALA D N 1
ATOM 4167 C CA . ALA D 2 17 ? 26.406 70.880 41.498 1.00 75.74 181 ALA D CA 1
ATOM 4168 C C . ALA D 2 17 ? 26.129 69.439 41.095 1.00 73.22 181 ALA D C 1
ATOM 4169 O O . ALA D 2 17 ? 26.645 68.519 41.738 1.00 75.42 181 ALA D O 1
ATOM 4176 N N . MET D 2 18 ? 25.340 69.222 40.047 1.00 69.60 182 MET D N 1
ATOM 4177 C CA . MET D 2 18 ? 24.903 67.893 39.651 1.00 67.79 182 MET D CA 1
ATOM 4178 C C . MET D 2 18 ? 25.721 67.376 38.475 1.00 68.41 182 MET D C 1
ATOM 4179 O O . MET D 2 18 ? 26.184 68.144 37.629 1.00 69.01 182 MET D O 1
ATOM 4193 N N . LYS D 2 19 ? 25.887 66.056 38.430 1.00 68.95 183 LYS D N 1
ATOM 4194 C CA . LYS D 2 19 ? 26.375 65.404 37.224 1.00 69.26 183 LYS D CA 1
ATOM 4195 C C . LYS D 2 19 ? 25.388 65.628 36.084 1.00 66.63 183 LYS D C 1
ATOM 4196 O O . LYS D 2 19 ? 24.172 65.683 36.287 1.00 64.61 183 LYS D O 1
ATOM 4215 N N . LYS D 2 20 ? 25.917 65.751 34.871 1.00 66.86 184 LYS D N 1
ATOM 4216 C CA . LYS D 2 20 ? 25.091 66.047 33.708 1.00 63.87 184 LYS D CA 1
ATOM 4217 C C . LYS D 2 20 ? 25.569 65.204 32.536 1.00 57.10 184 LYS D C 1
ATOM 4218 O O . LYS D 2 20 ? 26.771 65.143 32.269 1.00 62.13 184 LYS D O 1
ATOM 4237 N N . PHE D 2 21 ? 24.638 64.544 31.849 1.00 58.93 185 PHE D N 1
ATOM 4238 C CA . PHE D 2 21 ? 24.978 63.844 30.614 1.00 60.68 185 PHE D CA 1
ATOM 4239 C C . PHE D 2 21 ? 25.230 64.872 29.519 1.00 59.00 185 PHE D C 1
ATOM 4240 O O . PHE D 2 21 ? 24.308 65.571 29.088 1.00 54.93 185 PHE D O 1
ATOM 4257 N N . LEU D 2 22 ? 26.474 64.950 29.052 1.00 55.64 186 LEU D N 1
ATOM 4258 C CA . LEU D 2 22 ? 26.882 65.961 28.088 1.00 61.85 186 LEU D CA 1
ATOM 4259 C C . LEU D 2 22 ? 27.060 65.406 26.681 1.00 60.78 186 LEU D C 1
ATOM 4260 O O . LEU D 2 22 ? 27.484 66.149 25.788 1.00 63.72 186 LEU D O 1
ATOM 4276 N N . GLY D 2 23 ? 26.752 64.130 26.458 1.00 59.52 187 GLY D N 1
ATOM 4277 C CA . GLY D 2 23 ? 26.959 63.501 25.170 1.00 57.68 187 GLY D CA 1
ATOM 4278 C C . GLY D 2 23 ? 25.882 63.852 24.157 1.00 57.03 187 GLY D C 1
ATOM 4279 O O . GLY D 2 23 ? 24.991 64.671 24.394 1.00 56.21 187 GLY D O 1
ATOM 4283 N N . GLU D 2 24 ? 25.962 63.184 23.005 1.00 60.03 188 GLU D N 1
ATOM 4284 C CA . GLU D 2 24 ? 25.042 63.462 21.908 1.00 62.66 188 GLU D CA 1
ATOM 4285 C C . GLU D 2 24 ? 23.627 63.032 22.270 1.00 62.59 188 GLU D C 1
ATOM 4286 O O . GLU D 2 24 ? 23.407 61.922 22.764 1.00 57.03 188 GLU D O 1
ATOM 4298 N N . LEU D 2 25 ? 22.666 63.910 21.995 1.00 62.93 189 LEU D N 1
ATOM 4299 C CA . LEU D 2 25 ? 21.278 63.704 22.384 1.00 57.86 189 LEU D CA 1
ATOM 4300 C C . LEU D 2 25 ? 20.393 64.253 21.274 1.00 54.17 189 LEU D C 1
ATOM 4301 O O . LEU D 2 25 ? 20.519 65.426 20.908 1.00 59.32 189 LEU D O 1
ATOM 4317 N N . HIS D 2 26 ? 19.516 63.414 20.724 1.00 49.86 190 HIS D N 1
ATOM 4318 C CA . HIS D 2 26 ? 18.706 63.786 19.572 1.00 54.95 190 HIS D CA 1
ATOM 4319 C C . HIS D 2 26 ? 17.227 63.594 19.875 1.00 48.42 190 HIS D C 1
ATOM 4320 O O . HIS D 2 26 ? 16.839 62.689 20.621 1.00 44.02 190 HIS D O 1
ATOM 4334 N N . ASP D 2 27 ? 16.404 64.453 19.276 1.00 43.73 191 ASP D N 1
ATOM 4335 C CA . ASP D 2 27 ? 14.964 64.237 19.289 1.00 44.90 191 ASP D CA 1
ATOM 4336 C C . ASP D 2 27 ? 14.617 63.037 18.422 1.00 46.17 191 ASP D C 1
ATOM 4337 O O . ASP D 2 27 ? 14.984 62.982 17.245 1.00 47.00 191 ASP D O 1
ATOM 4346 N N . PHE D 2 28 ? 13.894 62.084 18.997 1.00 40.59 192 PHE D N 1
ATOM 4347 C CA . PHE D 2 28 ? 13.430 60.920 18.247 1.00 44.13 192 PHE D CA 1
ATOM 4348 C C . PHE D 2 28 ? 12.100 61.305 17.612 1.00 47.07 192 PHE D C 1
ATOM 4349 O O . PHE D 2 28 ? 11.075 61.372 18.290 1.00 42.20 192 PHE D O 1
ATOM 4366 N N . ILE D 2 29 ? 12.117 61.582 16.316 1.00 45.34 193 ILE D N 1
ATOM 4367 C CA . ILE D 2 29 ? 10.942 62.041 15.590 1.00 45.92 193 ILE D CA 1
ATOM 4368 C C . ILE D 2 29 ? 10.692 61.083 14.433 1.00 44.07 193 ILE D C 1
ATOM 4369 O O . ILE D 2 29 ? 11.380 61.130 13.414 1.00 40.48 193 ILE D O 1
ATOM 4385 N N . PRO D 2 30 ? 9.707 60.192 14.556 1.00 43.52 194 PRO D N 1
ATOM 4386 C CA . PRO D 2 30 ? 9.446 59.234 13.475 1.00 41.65 194 PRO D CA 1
ATOM 4387 C C . PRO D 2 30 ? 9.180 59.933 12.151 1.00 39.44 194 PRO D C 1
ATOM 4388 O O . PRO D 2 30 ? 8.555 60.995 12.096 1.00 39.60 194 PRO D O 1
ATOM 4399 N N . GLY D 2 31 ? 9.681 59.327 11.077 1.00 43.51 195 GLY D N 1
ATOM 4400 C CA . GLY D 2 31 ? 9.574 59.906 9.754 1.00 45.11 195 GLY D CA 1
ATOM 4401 C C . GLY D 2 31 ? 10.681 60.869 9.392 1.00 49.50 195 GLY D C 1
ATOM 4402 O O . GLY D 2 31 ? 10.677 61.400 8.273 1.00 46.52 195 GLY D O 1
ATOM 4406 N N . THR D 2 32 ? 11.618 61.124 10.301 1.00 44.47 196 THR D N 1
ATOM 4407 C CA . THR D 2 32 ? 12.740 62.010 10.039 1.00 52.33 196 THR D CA 1
ATOM 4408 C C . THR D 2 32 ? 14.028 61.364 10.521 1.00 47.04 196 THR D C 1
ATOM 4409 O O . THR D 2 32 ? 14.022 60.520 11.422 1.00 45.05 196 THR D O 1
ATOM 4420 N N . SER D 2 33 ? 15.133 61.756 9.888 1.00 45.52 197 SER D N 1
ATOM 4421 C CA . SER D 2 33 ? 16.471 61.356 10.316 1.00 51.08 197 SER D CA 1
ATOM 4422 C C . SER D 2 33 ? 16.617 59.839 10.409 1.00 51.83 197 SER D C 1
ATOM 4423 O O . SER D 2 33 ? 17.440 59.330 11.171 1.00 49.38 197 SER D O 1
ATOM 4431 N N . GLY D 2 34 ? 15.815 59.100 9.644 1.00 47.04 198 GLY D N 1
ATOM 4432 C CA . GLY D 2 34 ? 15.875 57.656 9.657 1.00 48.56 198 GLY D CA 1
ATOM 4433 C C . GLY D 2 34 ? 15.143 56.997 10.807 1.00 51.12 198 GLY D C 1
ATOM 4434 O O . GLY D 2 34 ? 15.220 55.768 10.943 1.00 48.32 198 GLY D O 1
ATOM 4438 N N . TYR D 2 35 ? 14.462 57.769 11.652 1.00 43.22 199 TYR D N 1
ATOM 4439 C CA . TYR D 2 35 ? 13.749 57.215 12.793 1.00 44.02 199 TYR D CA 1
ATOM 4440 C C . TYR D 2 35 ? 12.387 56.669 12.380 1.00 41.04 199 TYR D C 1
ATOM 4441 O O . TYR D 2 35 ? 11.652 57.304 11.618 1.00 41.11 199 TYR D O 1
ATOM 4459 N N . LEU D 2 36 ? 12.030 55.513 12.934 1.00 46.03 200 LEU D N 1
ATOM 4460 C CA . LEU D 2 36 ? 10.711 54.930 12.730 1.00 48.88 200 LEU D CA 1
ATOM 4461 C C . LEU D 2 36 ? 10.285 54.222 14.009 1.00 49.95 200 LEU D C 1
ATOM 4462 O O . LEU D 2 36 ? 11.121 53.745 14.783 1.00 49.38 200 LEU D O 1
ATOM 4478 N N . ALA D 2 37 ? 8.972 54.170 14.225 1.00 53.68 201 ALA D N 1
ATOM 4479 C CA . ALA D 2 37 ? 8.393 53.477 15.367 1.00 55.27 201 ALA D CA 1
ATOM 4480 C C . ALA D 2 37 ? 7.102 52.797 14.940 1.00 58.21 201 ALA D C 1
ATOM 4481 O O . ALA D 2 37 ? 6.385 53.291 14.066 1.00 65.05 201 ALA D O 1
ATOM 4488 N N . TYR D 2 38 ? 6.811 51.655 15.559 1.00 65.48 202 TYR D N 1
ATOM 4489 C CA . TYR D 2 38 ? 5.605 50.903 15.231 1.00 74.41 202 TYR D CA 1
ATOM 4490 C C . TYR D 2 38 ? 5.347 49.876 16.325 1.00 73.43 202 TYR D C 1
ATOM 4491 O O . TYR D 2 38 ? 6.140 49.717 17.257 1.00 68.47 202 TYR D O 1
ATOM 4509 N N . HIS D 2 39 ? 4.211 49.189 16.206 1.00 96.21 203 HIS D N 1
ATOM 4510 C CA . HIS D 2 39 ? 3.787 48.212 17.194 1.00 103.24 203 HIS D CA 1
ATOM 4511 C C . HIS D 2 39 ? 4.200 46.807 16.763 1.00 102.86 203 HIS D C 1
ATOM 4512 O O . HIS D 2 39 ? 4.745 46.589 15.678 1.00 103.03 203 HIS D O 1
ATOM 4526 N N . VAL D 2 40 ? 3.913 45.837 17.628 1.00 108.14 204 VAL D N 1
ATOM 4527 C CA . VAL D 2 40 ? 4.219 44.438 17.391 1.00 120.42 204 VAL D CA 1
ATOM 4528 C C . VAL D 2 40 ? 2.979 43.611 17.717 1.00 128.85 204 VAL D C 1
ATOM 4529 O O . VAL D 2 40 ? 1.934 44.143 18.088 1.00 132.09 204 VAL D O 1
ATOM 4542 N N . GLN D 2 41 ? 3.110 42.295 17.578 1.00 135.39 205 GLN D N 1
ATOM 4543 C CA . GLN D 2 41 ? 2.003 41.377 17.829 1.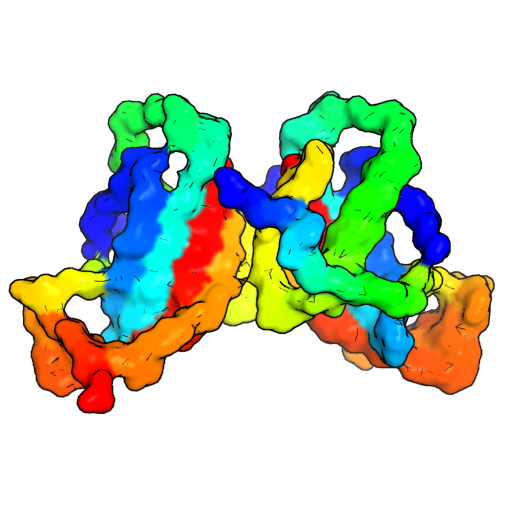00 135.13 205 GLN D CA 1
ATOM 4544 C C . GLN D 2 41 ? 0.780 41.762 17.004 1.00 132.62 205 GLN D C 1
ATOM 4545 O O . GLN D 2 41 ? 0.532 41.193 15.941 1.00 134.21 205 GLN D O 1
#

Sequence (273 aa):
SLKPFTYPFPETRFLHAGPNVYKFKIRYGKSIRGEEIENKEVITQELEDSVRVVLGNLDNLQPFATEHFIVFPYKSKWERVSHLKFKHGEIILIPYPFVVFTLYVEGYISIDAMMKKFLGELHDFIPGTSGYLAYHVSMSLKPFTYPFPETRFLHAGPNVYKFKIRYGKSIRGEEIENKEVITQELEDSVRVVLGNLDNLQPFATEHFIVFPYKSKWERVSHLKFKHGEIILIPYPFVFTLYVEGYISIDAMKKFLGELHDFIPGTSGYLAYHVQ

Nearest PDB structures (foldseek):
  6gny-assembly1_A  TM=9.922E-01  e=8.462E-21  Homo sapiens
  6gnx-assembly1_C  TM=9.809E-01  e=6.529E-18  Homo sapiens
  6j08-assembly2_B  TM=9.702E-01  e=5.080E-18  Homo sapiens
  6j08-assembly3_C  TM=9.631E-01  e=4.209E-18  Homo sapiens
  6j08-assembly1_A  TM=9.622E-01  e=1.896E-17  Homo sapiens

Foldseek 3Di:
DDDADPPPDKDWDWDDDDQAIAIEIEHEDDVDNVDDDDPRVVVSVVVVVVVVVCVVCVPNFDWDDDPPWIWRKDKDFPPPCPPDWDDDVPRTGHYDGIYIYIYTD/DDDDPVVDDDDPDDDDDQDDPPPPHHDDDD/DDPDDFDPPPDWDWDWDDDDQAIAIEIEHEDDVRRVDDDDPCVVVSVVVRVVVVVCVVCVPNFDWDDDPPWIKRKDKDFQPCPVVDWDDDPPRTGHYDGIYIYIYTD/DDDDPVVDDDDPDDDDDQDDPPPPHHDDDDD

Secondary structure (DSSP, 8-state):
-PPPP-TTS-EEEEEEETTEEEEEEEEE-HHHHHS--S-HHHHHHHHHHHHHHHHHTTTS---EE-SS-EEEEEEEE-TT-TTEEEEETTEEEEEPSEEEEEEE-/---BGGGS----S--EE--TTSTTEEEEE-/---SPPP-TTS-EEEEEEETTEEEEEEEEE-HHHHHS--S-HHHHHHHHHHHHHHHHTTTTS---EE-SS-EEEEEEEE-TT-TTEEEEETTEEEEEEEEEEEEEE-/---BGGGS----S--EE--TTSTTEEEEE--

InterPro domains:
  IPR027816 Membrane-anchored junction protein [PF15077] (1-49)
  IPR027816 Membrane-anchored junction protein [PF15077] (50-159)
  IPR027816 Membrane-anchored junction protein [PTHR35824] (50-175)

Organism: Homo sapiens (NCBI:txid9606)

Radius of gyration: 21.37 Å; Cα contacts (8 Å, |Δi|>4): 517; chains: 4; bounding box: 37×46×66 Å